Protein AF-A0AAE7B7K2-F1 (afdb_monomer)

Solvent-accessible surface area (backbone atoms only — not comparable to full-atom values): 15224 Å² total; per-residue (Å²): 132,71,76,42,73,49,35,32,38,41,45,62,45,64,44,74,77,45,51,62,46,50,38,52,50,49,66,75,37,54,74,87,52,39,36,43,28,47,35,29,21,75,47,88,94,55,69,40,26,37,40,36,39,37,33,58,58,75,80,49,53,66,55,52,46,70,53,45,56,86,61,42,75,44,77,40,91,84,64,48,71,67,61,58,55,52,29,35,76,55,84,63,50,38,55,72,45,87,60,64,50,62,88,42,49,70,55,47,68,60,72,65,45,86,68,74,43,48,65,63,42,40,76,74,70,48,82,84,74,78,66,93,57,66,87,61,20,32,35,49,48,72,40,97,65,65,61,69,62,54,54,51,35,41,54,56,33,42,75,71,75,37,46,66,48,69,70,74,90,74,63,63,91,85,63,64,66,68,59,54,52,53,50,48,62,71,65,30,56,22,38,37,37,44,42,40,73,62,22,76,72,30,71,63,56,50,51,54,50,54,49,38,60,75,64,72,43,49,73,40,40,38,34,34,62,86,49,57,68,78,65,53,58,77,43,72,93,48,79,64,43,77,39,46,83,92,58,74,61,48,66,63,50,42,53,52,52,46,60,60,74,75,103

Organism: NCBI:txid1054033

Nearest PDB structures (foldseek):
  4w8g-assembly1_A  TM=7.022E-01  e=2.608E-04  Hydra vulgaris
  4lzp-assembly2_C  TM=6.229E-01  e=2.170E-04  Brucella melitensis ATCC 23457
  4c7m-assembly2_B  TM=6.153E-01  e=2.041E-04  Brucella melitensis
  4lzp-assembly1_B  TM=6.257E-01  e=2.773E-04  Brucella melitensis ATCC 23457
  4lqc-assembly1_B  TM=6.568E-01  e=1.206E-03  Brucella melitensis

pLDDT: mean 86.89, std 11.72, range [34.97, 97.44]

Mean predicted aligned error: 10.97 Å

Sequence (263 aa):
MILQKICYQCDYGNREKLKEPIRELVTKYSNVDLGILPFVNNNIYQLEFYLIIEFEKKEFEKDIRKTIEPFVIKELTSVSSLYLYEHIGKGRRFNFMNHIFPDQIDMFFKEFFIWPERKNLIDIGYSFDNSMFPPNTVFFSYSDINKKDLETIYSYLLGENLPVFFDLNNITLGSNINSTIEDSIKDCKGIVFFINQKFLNSKWCKKEEDLAYSNNKKIVYIIDQNLDKKEKERFNNILHIEQDFNSFDHLLIVKKILEIFNA

Secondary structure (DSSP, 8-state):
---EEEEEEE-TTS-GGGHHHHHHHHHHS-TTTEEEEEEEE--TTS-EEEEEEEES-THHHHHHHHHHGGGSSEE-SS--HHHHHHHHHSS---EE-S---GGGHHHHHHHS--SPPHHHHHHTT------SS-TTPEEEEESS--HHHHHHHHHHHHHTT--EE--GGGS-BTB-HHHHHHHHHHHSSEEEEEE-HHHHT-HHHHHHHHHHHHTT-EEEEEEETTS-HHHHGGGTTS-EEEE-TTS--HHHHHHHHHHHHT-

InterPro domains:
  IPR000157 Toll/interleukin-1 receptor homology (TIR) domain [PF13676] (138-241)
  IPR000157 Toll/interleukin-1 receptor homology (TIR) domain [PS50104] (134-261)
  IPR035897 Toll/interleukin-1 receptor homology (TIR) domain superfamily [G3DSA:3.40.50.10140] (134-261)
  IPR035897 Toll/interleukin-1 receptor homology (TIR) domain superfamily [SSF52200] (137-235)

Radius of gyration: 27.04 Å; Cα contacts (8 Å, |Δi|>4): 370; chains: 1; bounding box: 60×39×73 Å

Foldseek 3Di:
DDKDKWKFWADLQQCVVCLVLVLVVQVVDPCVAKFWKWWFFQPPVDTTIMIMIIGDDPVCVVVNCVSPVVGTPDIDPPDDPVNSVVCCPPVVGTDMDGGDHSVCSVVCSVPRHPDHHPVVCVVVPDDPPPQPDDQQEEEEDEDPFDVVLVVLLQVLLVVVVHHYDYDLPPPPPPDPSVVNLLVNLLRHQAYEYEDDPRLVVDPVNVVSVVSNVVNVHQYEYEYEPPHDPVVCVVCPVPHYHYAHSVDDPSVVVSVVVCVRSVD

Structure (mmCIF, N/CA/C/O backbone):
data_AF-A0AAE7B7K2-F1
#
_entry.id   AF-A0AAE7B7K2-F1
#
loop_
_atom_site.group_PDB
_atom_site.id
_atom_site.type_symbol
_atom_site.label_atom_id
_atom_site.label_alt_id
_atom_site.label_comp_id
_atom_site.label_asym_id
_atom_site.label_entity_id
_atom_site.label_seq_id
_atom_site.pdbx_PDB_ins_code
_atom_site.Cartn_x
_atom_site.Cartn_y
_atom_site.Cartn_z
_atom_site.occupancy
_atom_site.B_iso_or_equiv
_atom_site.auth_seq_id
_atom_site.auth_comp_id
_atom_site.auth_asym_id
_atom_site.auth_atom_id
_atom_site.pdbx_PDB_model_num
ATOM 1 N N . MET A 1 1 ? 25.576 12.458 -32.923 1.00 56.78 1 MET A N 1
ATOM 2 C CA . MET A 1 1 ? 24.189 12.612 -32.439 1.00 56.78 1 MET A CA 1
ATOM 3 C C . MET A 1 1 ? 24.185 12.226 -30.965 1.00 56.78 1 MET A C 1
ATOM 5 O O . MET A 1 1 ? 24.934 11.321 -30.621 1.00 56.78 1 MET A O 1
ATOM 9 N N . ILE A 1 2 ? 23.500 12.962 -30.085 1.00 66.38 2 ILE A N 1
ATOM 10 C CA . ILE A 1 2 ? 23.534 12.682 -28.637 1.00 66.38 2 ILE A CA 1
ATOM 11 C C . ILE A 1 2 ? 22.423 11.678 -28.325 1.00 66.38 2 ILE A C 1
ATOM 13 O O . ILE A 1 2 ? 21.252 12.010 -28.490 1.00 66.38 2 ILE A O 1
ATOM 17 N N . LEU A 1 3 ? 22.799 10.475 -27.889 1.00 81.31 3 LEU A N 1
ATOM 18 C CA . LEU A 1 3 ? 21.865 9.453 -27.420 1.00 81.31 3 LEU A CA 1
ATOM 19 C C . LEU A 1 3 ? 21.178 9.941 -26.138 1.00 81.31 3 LEU A C 1
ATOM 21 O O . LEU A 1 3 ? 21.847 10.270 -25.154 1.00 81.31 3 LEU A O 1
ATOM 25 N N . GLN A 1 4 ? 19.852 10.012 -26.162 1.00 89.50 4 GLN A N 1
ATOM 26 C CA . GLN A 1 4 ? 19.025 10.359 -25.010 1.00 89.50 4 GLN A CA 1
ATOM 27 C C . GLN A 1 4 ? 18.551 9.085 -24.318 1.00 89.50 4 GLN A C 1
ATOM 29 O O . GLN A 1 4 ? 18.479 8.024 -24.936 1.00 89.50 4 GLN A O 1
ATOM 34 N N . LYS A 1 5 ? 18.246 9.183 -23.022 1.00 91.06 5 LYS A N 1
ATOM 35 C CA . LYS A 1 5 ? 17.762 8.045 -22.245 1.00 91.06 5 LYS A CA 1
ATOM 36 C C . LYS A 1 5 ? 16.786 8.459 -21.161 1.00 91.06 5 LYS A C 1
ATOM 38 O O . LYS A 1 5 ? 16.968 9.502 -20.536 1.00 91.06 5 LYS A O 1
ATOM 43 N N . ILE A 1 6 ? 15.816 7.591 -20.903 1.00 94.06 6 ILE A N 1
ATOM 44 C CA . ILE A 1 6 ? 14.933 7.658 -19.740 1.00 94.06 6 ILE A CA 1
ATOM 45 C C . ILE A 1 6 ? 15.042 6.334 -18.986 1.00 94.06 6 ILE A C 1
ATOM 47 O O . ILE A 1 6 ? 15.064 5.269 -19.599 1.00 94.06 6 ILE A O 1
ATOM 51 N N . CYS A 1 7 ? 15.136 6.397 -17.661 1.00 95.75 7 CYS A N 1
ATOM 52 C CA . CYS A 1 7 ? 15.195 5.222 -16.799 1.00 95.75 7 CYS A CA 1
ATOM 53 C C . CYS A 1 7 ? 13.940 5.171 -15.931 1.00 95.75 7 CYS A C 1
ATOM 55 O O . CYS A 1 7 ? 13.642 6.132 -15.225 1.00 95.75 7 CYS A O 1
ATOM 57 N N . TYR A 1 8 ? 13.225 4.052 -15.955 1.00 96.56 8 TYR A N 1
ATOM 58 C CA . TYR A 1 8 ? 12.019 3.845 -15.164 1.00 96.56 8 TYR A CA 1
ATOM 59 C C . TYR A 1 8 ? 12.189 2.706 -14.165 1.00 96.56 8 TYR A C 1
ATOM 61 O O . TYR A 1 8 ? 12.708 1.638 -14.492 1.00 96.56 8 TYR A O 1
ATOM 69 N N . GLN A 1 9 ? 11.674 2.915 -12.955 1.00 96.31 9 GLN A N 1
ATOM 70 C CA . GLN A 1 9 ? 11.374 1.843 -12.016 1.00 96.31 9 GLN A CA 1
ATOM 71 C C . GLN A 1 9 ? 9.991 1.274 -12.311 1.00 96.31 9 GLN A C 1
ATOM 73 O O . GLN A 1 9 ? 9.005 2.006 -12.321 1.00 96.31 9 GLN A O 1
ATOM 78 N N . CYS A 1 10 ? 9.921 -0.037 -12.499 1.00 96.81 10 CYS A N 1
ATOM 79 C CA . CYS A 1 10 ? 8.708 -0.786 -12.798 1.00 96.81 10 CYS A CA 1
ATOM 80 C C . CYS A 1 10 ? 8.290 -1.652 -11.594 1.00 96.81 10 CYS A C 1
ATOM 82 O O . CYS A 1 10 ? 9.111 -1.970 -10.732 1.00 96.81 10 CYS A O 1
ATOM 84 N N . ASP A 1 11 ? 7.014 -2.047 -11.525 1.00 94.81 11 ASP A N 1
ATOM 85 C CA . ASP A 1 11 ? 6.538 -2.997 -10.506 1.00 94.81 11 ASP A CA 1
ATOM 86 C C . ASP A 1 11 ? 6.877 -4.424 -10.947 1.00 94.81 11 ASP A C 1
ATOM 88 O O . ASP A 1 11 ? 6.271 -4.947 -11.878 1.00 94.81 11 ASP A O 1
ATOM 92 N N . TYR A 1 12 ? 7.836 -5.060 -10.267 1.00 96.94 12 TYR A N 1
ATOM 93 C CA . TYR A 1 12 ? 8.219 -6.454 -10.513 1.00 96.94 12 TYR A CA 1
ATOM 94 C C . TYR A 1 12 ? 7.006 -7.400 -10.419 1.00 96.94 12 TYR A C 1
ATOM 96 O O . TYR A 1 12 ? 6.879 -8.334 -11.209 1.00 96.94 12 TYR A O 1
ATOM 104 N N . GLY A 1 13 ? 6.114 -7.177 -9.449 1.00 94.12 13 GLY A N 1
ATOM 105 C CA . GLY A 1 13 ? 4.982 -8.058 -9.154 1.00 94.12 13 GLY A CA 1
ATOM 106 C C . GLY A 1 13 ? 3.723 -7.780 -9.980 1.00 94.12 13 GLY A C 1
ATOM 107 O O . GLY A 1 13 ? 2.768 -8.541 -9.866 1.00 94.12 13 GLY A O 1
ATOM 108 N N . ASN A 1 14 ? 3.703 -6.713 -10.779 1.00 93.12 14 ASN A N 1
ATOM 109 C CA . ASN A 1 14 ? 2.595 -6.328 -11.662 1.00 93.12 14 ASN A CA 1
ATOM 110 C C . ASN A 1 14 ? 3.178 -5.792 -12.975 1.00 93.12 14 ASN A C 1
ATOM 112 O O . ASN A 1 14 ? 3.083 -4.602 -13.291 1.00 93.12 14 ASN A O 1
ATOM 116 N N . ARG A 1 15 ? 3.892 -6.667 -13.678 1.00 95.94 15 ARG A N 1
ATOM 117 C CA . ARG A 1 15 ? 4.790 -6.336 -14.787 1.00 95.94 15 ARG A CA 1
ATOM 118 C C . ARG A 1 15 ? 4.142 -6.598 -16.144 1.00 95.94 15 ARG A C 1
ATOM 120 O O . ARG A 1 15 ? 4.441 -5.878 -17.087 1.00 95.94 15 ARG A O 1
ATOM 127 N N . GLU A 1 16 ? 3.219 -7.551 -16.250 1.00 94.25 16 GLU A N 1
ATOM 128 C CA . GLU A 1 16 ? 2.521 -7.945 -17.483 1.00 94.25 16 GLU A CA 1
ATOM 129 C C . GLU A 1 16 ? 1.869 -6.754 -18.197 1.00 94.25 16 GLU A C 1
ATOM 131 O O . GLU A 1 16 ? 1.906 -6.669 -19.423 1.00 94.25 16 GLU A O 1
ATOM 136 N N . LYS A 1 17 ? 1.368 -5.767 -17.442 1.00 95.31 17 LYS A N 1
ATOM 137 C CA . LYS A 1 17 ? 0.798 -4.523 -17.989 1.00 95.31 17 LYS A CA 1
ATOM 138 C C . LYS A 1 17 ? 1.771 -3.708 -18.857 1.00 95.31 17 LYS A C 1
ATOM 140 O O . LYS A 1 17 ? 1.322 -2.851 -19.606 1.00 95.31 17 LYS A O 1
ATOM 145 N N . LEU A 1 18 ? 3.081 -3.951 -18.758 1.00 96.88 18 LEU A N 1
ATOM 146 C CA . LEU A 1 18 ? 4.109 -3.293 -19.572 1.00 96.88 18 LEU A CA 1
ATOM 147 C C . LEU A 1 18 ? 4.346 -3.980 -20.922 1.00 96.88 18 LEU A C 1
ATOM 149 O O 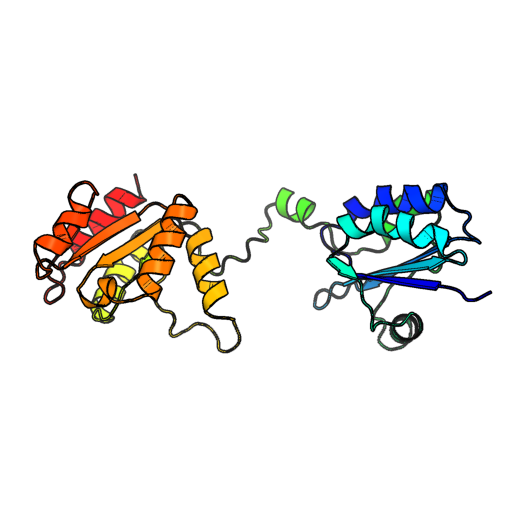. LEU A 1 18 ? 4.977 -3.369 -21.781 1.00 96.88 18 LEU A O 1
ATOM 153 N N . LYS A 1 19 ? 3.842 -5.201 -21.151 1.00 96.44 19 LYS A N 1
ATOM 154 C CA . LYS A 1 19 ? 4.069 -5.928 -22.411 1.00 96.44 19 LYS A CA 1
ATOM 155 C C . LYS A 1 19 ? 3.554 -5.172 -23.628 1.00 96.44 19 LYS A C 1
ATOM 157 O O . LYS A 1 19 ? 4.332 -4.913 -24.542 1.00 96.44 19 LYS A O 1
ATOM 162 N N . GLU A 1 20 ? 2.272 -4.808 -23.632 1.00 97.06 20 GLU A N 1
ATOM 163 C CA . GLU A 1 20 ? 1.664 -4.115 -24.776 1.00 97.06 20 GLU A CA 1
ATOM 164 C C . GLU A 1 20 ? 2.266 -2.722 -25.010 1.00 97.06 20 GLU A C 1
ATOM 166 O O . GLU A 1 20 ? 2.652 -2.452 -26.145 1.00 97.06 20 GLU A O 1
ATOM 171 N N . PRO A 1 21 ? 2.464 -1.869 -23.982 1.00 97.00 21 PRO A N 1
ATOM 172 C CA . PRO A 1 21 ? 3.152 -0.589 -24.159 1.00 97.00 21 PRO A CA 1
ATOM 173 C C . PRO A 1 21 ? 4.569 -0.720 -24.733 1.00 97.00 21 PRO A C 1
ATOM 175 O O . PRO A 1 21 ? 4.961 0.044 -25.614 1.00 97.00 21 PRO A O 1
ATOM 178 N N . ILE A 1 22 ? 5.349 -1.704 -24.266 1.00 96.62 22 ILE A N 1
ATOM 179 C CA . ILE A 1 22 ? 6.685 -1.973 -24.815 1.00 96.62 22 ILE A CA 1
ATOM 180 C C . ILE A 1 22 ? 6.563 -2.424 -26.272 1.00 96.62 22 ILE A C 1
ATOM 182 O O . ILE A 1 22 ? 7.273 -1.891 -27.125 1.00 96.62 22 ILE A O 1
ATOM 186 N N . ARG A 1 23 ? 5.646 -3.357 -26.570 1.00 95.62 23 ARG A N 1
ATOM 187 C CA . ARG A 1 23 ? 5.408 -3.886 -27.922 1.00 95.62 23 ARG A CA 1
ATOM 188 C C . ARG A 1 23 ? 5.016 -2.791 -28.900 1.00 95.62 23 ARG A C 1
ATOM 190 O O . ARG A 1 23 ? 5.540 -2.779 -30.012 1.00 95.62 23 ARG A O 1
ATOM 197 N N . GLU A 1 24 ? 4.153 -1.868 -28.489 1.00 95.31 24 GLU A N 1
ATOM 198 C CA . GLU A 1 24 ? 3.764 -0.705 -29.284 1.00 95.31 24 GLU A CA 1
ATOM 199 C C . GLU A 1 24 ? 4.997 0.109 -29.694 1.00 95.31 24 GLU A C 1
ATOM 201 O O . GLU A 1 24 ? 5.215 0.332 -30.886 1.00 95.31 24 GLU A O 1
ATOM 206 N N . LEU A 1 25 ? 5.850 0.479 -28.734 1.00 94.94 25 LEU A N 1
ATOM 207 C CA . LEU A 1 25 ? 7.035 1.292 -29.007 1.00 94.94 25 LEU A CA 1
ATOM 208 C C . LEU A 1 25 ? 8.050 0.583 -29.911 1.00 94.94 25 LEU A C 1
ATOM 210 O O . LEU A 1 25 ? 8.499 1.176 -30.892 1.00 94.94 25 LEU A O 1
ATOM 214 N N . VAL A 1 26 ? 8.394 -0.679 -29.626 1.00 92.75 26 VAL A N 1
ATOM 215 C CA . VAL A 1 26 ? 9.403 -1.411 -30.422 1.00 92.75 26 VAL A CA 1
ATOM 216 C C . VAL A 1 26 ? 8.895 -1.859 -31.792 1.00 92.75 26 VAL A C 1
ATOM 218 O O . VAL A 1 26 ? 9.694 -2.205 -32.656 1.00 92.75 26 VAL A O 1
ATOM 221 N N . THR A 1 27 ? 7.576 -1.869 -32.005 1.00 93.06 27 THR A N 1
ATOM 222 C CA . THR A 1 27 ? 6.982 -2.100 -33.332 1.00 93.06 27 THR A CA 1
ATOM 223 C C . THR A 1 27 ? 6.923 -0.804 -34.135 1.00 93.06 27 THR A C 1
ATOM 225 O O . THR A 1 27 ? 7.115 -0.810 -35.350 1.00 93.06 27 THR A O 1
ATOM 228 N N . LYS A 1 28 ? 6.641 0.317 -33.464 1.00 92.88 28 LYS A N 1
ATOM 229 C CA . LYS A 1 28 ? 6.497 1.636 -34.085 1.00 92.88 28 LYS A CA 1
ATOM 230 C C . LYS A 1 28 ? 7.833 2.236 -34.517 1.00 92.88 28 LYS A C 1
ATOM 232 O O . LYS A 1 28 ? 7.896 2.881 -35.562 1.00 92.88 28 LYS A O 1
ATOM 237 N N . TYR A 1 29 ? 8.877 2.051 -33.716 1.00 90.94 29 TYR A N 1
ATOM 238 C CA . TYR A 1 29 ? 10.199 2.620 -33.956 1.00 90.94 29 TYR A CA 1
ATOM 239 C C . TYR A 1 29 ? 11.204 1.538 -34.332 1.00 90.94 29 TYR A C 1
ATOM 241 O O . TYR A 1 29 ? 11.141 0.417 -33.832 1.00 90.94 29 TYR A O 1
ATOM 249 N N . SER A 1 30 ? 12.148 1.875 -35.215 1.00 78.56 30 SER A N 1
ATOM 250 C CA . SER A 1 30 ? 13.236 0.951 -35.527 1.00 78.56 30 SER A CA 1
ATOM 251 C C . SER A 1 30 ? 14.097 0.721 -34.281 1.00 78.56 30 SER A C 1
ATOM 253 O O . SER A 1 30 ? 14.285 1.619 -33.461 1.00 78.56 30 SER A O 1
ATOM 255 N N . ASN A 1 31 ? 14.675 -0.469 -34.159 1.00 71.38 31 ASN A N 1
ATOM 256 C CA . ASN A 1 31 ? 15.609 -0.820 -33.085 1.00 71.38 31 ASN A CA 1
ATOM 257 C C . ASN A 1 31 ? 16.928 -0.020 -33.123 1.00 71.38 31 ASN A C 1
ATOM 259 O O . ASN A 1 31 ? 17.707 -0.080 -32.175 1.00 71.38 31 ASN A O 1
ATOM 263 N N . VAL A 1 32 ? 17.193 0.688 -34.225 1.00 74.25 32 VAL A N 1
ATOM 264 C CA . VAL A 1 32 ? 18.313 1.631 -34.359 1.00 74.25 32 VAL A CA 1
ATOM 265 C C . VAL A 1 32 ? 17.951 2.980 -33.735 1.00 74.25 32 VAL A C 1
ATOM 267 O O . VAL A 1 32 ? 18.780 3.610 -33.090 1.00 74.25 32 VAL A O 1
ATOM 270 N N . ASP A 1 33 ? 16.697 3.400 -33.903 1.00 84.12 33 ASP A N 1
ATOM 271 C CA . ASP A 1 33 ? 16.158 4.673 -33.423 1.00 84.12 33 ASP A CA 1
ATOM 272 C C . ASP A 1 33 ? 15.755 4.630 -31.932 1.00 84.12 33 ASP A C 1
ATOM 274 O O . ASP A 1 33 ? 15.786 5.664 -31.252 1.00 84.12 33 ASP A O 1
ATOM 278 N N . LEU A 1 34 ? 15.355 3.447 -31.440 1.00 90.44 34 LEU A N 1
ATOM 279 C CA . LEU A 1 34 ? 14.857 3.197 -30.088 1.00 90.44 34 LEU A CA 1
ATOM 280 C C . LEU A 1 34 ? 15.379 1.860 -29.533 1.00 90.44 34 LEU A C 1
ATOM 282 O O . LEU A 1 34 ? 15.108 0.789 -30.076 1.00 90.44 34 LEU A O 1
ATOM 286 N N . GLY A 1 35 ? 16.047 1.914 -28.385 1.00 91.06 35 GLY A N 1
ATOM 287 C CA . GLY A 1 35 ? 16.423 0.753 -27.589 1.00 91.06 35 GLY A CA 1
ATOM 288 C C . GLY A 1 35 ? 15.616 0.665 -26.303 1.00 91.06 35 GLY A C 1
ATOM 289 O O . GLY A 1 35 ? 15.492 1.650 -25.583 1.00 91.06 35 GLY A O 1
ATOM 290 N N . ILE A 1 36 ? 15.105 -0.522 -25.978 1.00 93.81 36 ILE A N 1
ATOM 291 C CA . ILE A 1 36 ? 14.499 -0.805 -24.674 1.00 93.81 36 ILE A CA 1
ATOM 292 C C . ILE A 1 36 ? 15.309 -1.903 -23.979 1.00 93.81 36 ILE A C 1
ATOM 294 O O . ILE A 1 36 ? 15.430 -3.019 -24.489 1.00 93.81 36 ILE A O 1
ATOM 298 N N . LEU A 1 37 ? 15.858 -1.556 -22.816 1.00 94.00 37 LEU A N 1
ATOM 299 C CA . LEU A 1 37 ? 16.838 -2.320 -22.054 1.00 94.00 37 LEU A CA 1
ATOM 300 C C . LEU A 1 37 ? 16.285 -2.650 -20.665 1.00 94.00 37 LEU A C 1
ATOM 302 O O . LEU A 1 37 ? 16.311 -1.797 -19.768 1.00 94.00 37 LEU A O 1
ATOM 306 N N . PRO A 1 38 ? 15.763 -3.866 -20.463 1.00 95.56 38 PRO A N 1
ATOM 307 C CA . PRO A 1 38 ? 15.280 -4.283 -19.161 1.00 95.56 38 PRO A CA 1
ATOM 308 C C . PRO A 1 38 ? 16.401 -4.827 -18.261 1.00 95.56 38 PRO A C 1
ATOM 310 O O . PRO A 1 38 ? 17.283 -5.570 -18.699 1.00 95.56 38 PRO A O 1
ATOM 313 N N . PHE A 1 39 ? 16.300 -4.516 -16.969 1.00 95.94 39 PHE A N 1
ATOM 314 C CA . PHE A 1 39 ? 17.144 -5.037 -15.894 1.00 95.94 39 PHE A CA 1
ATOM 315 C C . PHE A 1 39 ? 16.251 -5.613 -14.796 1.00 95.94 39 PHE A C 1
ATOM 317 O O . PHE A 1 39 ? 15.392 -4.912 -14.261 1.00 95.94 39 PHE A O 1
ATOM 324 N N . VAL A 1 40 ? 16.460 -6.878 -14.439 1.00 97.00 40 VAL A N 1
ATOM 325 C CA . VAL A 1 40 ? 15.640 -7.606 -13.465 1.00 97.00 40 VAL A CA 1
ATOM 326 C C . VAL A 1 40 ? 16.525 -8.144 -12.351 1.00 97.00 40 VAL A C 1
ATOM 328 O O . VAL A 1 40 ? 17.468 -8.889 -12.610 1.00 97.00 40 VAL A O 1
ATOM 331 N N . ASN A 1 41 ? 16.223 -7.780 -11.107 1.00 96.44 41 ASN A N 1
ATOM 332 C CA . ASN A 1 41 ? 16.829 -8.377 -9.923 1.00 96.44 41 ASN A CA 1
ATOM 333 C C . ASN A 1 41 ? 15.849 -9.384 -9.323 1.00 96.44 41 ASN A C 1
ATOM 335 O O . ASN A 1 41 ? 14.761 -9.016 -8.882 1.00 96.44 41 ASN A O 1
ATOM 339 N N . ASN A 1 42 ? 16.241 -10.656 -9.323 1.00 95.94 42 ASN A N 1
ATOM 340 C CA . ASN A 1 42 ? 15.428 -11.765 -8.824 1.00 95.94 42 ASN A CA 1
ATOM 341 C C . ASN A 1 42 ? 15.749 -12.151 -7.368 1.00 95.94 42 ASN A C 1
ATOM 343 O O . ASN A 1 42 ? 15.230 -13.153 -6.866 1.00 95.94 42 ASN A O 1
ATOM 347 N N . ASN A 1 43 ? 16.602 -11.386 -6.679 1.00 93.44 43 ASN A N 1
ATOM 348 C CA . ASN A 1 43 ? 16.875 -11.598 -5.264 1.00 93.44 43 ASN A CA 1
ATOM 349 C C . ASN A 1 43 ? 15.603 -11.329 -4.444 1.00 93.44 43 ASN A C 1
ATOM 351 O O . ASN A 1 43 ? 15.100 -10.212 -4.435 1.00 93.44 43 ASN A O 1
ATOM 355 N N . ILE A 1 44 ? 15.105 -12.336 -3.722 1.00 92.62 44 ILE A N 1
ATOM 356 C CA . ILE A 1 44 ? 13.869 -12.244 -2.921 1.00 92.62 44 ILE A CA 1
ATOM 357 C C . ILE A 1 44 ? 13.871 -11.122 -1.884 1.00 92.62 44 ILE A C 1
ATOM 359 O O . ILE A 1 44 ? 12.812 -10.616 -1.532 1.00 92.62 44 ILE A O 1
ATOM 363 N N . TYR A 1 45 ? 15.046 -10.713 -1.409 1.00 92.31 45 TYR A N 1
ATOM 364 C CA . TYR A 1 45 ? 15.175 -9.627 -0.440 1.00 92.31 45 TYR A CA 1
ATOM 365 C C . TYR A 1 45 ? 15.221 -8.246 -1.100 1.00 92.31 45 TYR A C 1
ATOM 367 O O . TYR A 1 45 ? 15.203 -7.230 -0.409 1.00 92.31 45 TYR A O 1
ATOM 375 N N . GLN A 1 46 ? 15.310 -8.197 -2.429 1.00 92.19 46 GLN A N 1
ATOM 376 C CA . GLN A 1 46 ? 15.413 -6.971 -3.204 1.00 92.19 46 GLN A CA 1
ATOM 377 C C . GLN A 1 46 ? 14.952 -7.215 -4.649 1.00 92.19 46 GLN A C 1
ATOM 379 O O . GLN A 1 46 ? 15.752 -7.194 -5.583 1.00 92.19 46 GLN A O 1
ATOM 384 N N . LEU A 1 47 ? 13.655 -7.471 -4.832 1.00 95.94 47 LEU A N 1
ATOM 385 C CA . LEU A 1 47 ? 13.075 -7.613 -6.165 1.00 95.94 47 LEU A CA 1
ATOM 386 C C . LEU A 1 47 ? 13.016 -6.254 -6.856 1.00 95.94 47 LEU A C 1
ATOM 388 O O . LEU A 1 47 ? 12.471 -5.290 -6.317 1.00 95.94 47 LEU A O 1
ATOM 392 N N . GLU A 1 48 ? 13.573 -6.175 -8.060 1.00 96.00 48 GLU A N 1
ATOM 393 C CA . GLU A 1 48 ? 13.643 -4.926 -8.815 1.00 96.00 48 GLU A CA 1
ATOM 394 C C . GLU A 1 48 ? 13.406 -5.184 -10.294 1.00 96.00 48 GLU A C 1
ATOM 396 O O . GLU A 1 48 ? 13.850 -6.191 -10.846 1.00 96.00 48 GLU A O 1
ATOM 401 N N . PHE A 1 49 ? 12.740 -4.237 -10.942 1.00 97.12 49 PHE A N 1
ATOM 402 C CA . PHE A 1 49 ? 12.592 -4.211 -12.385 1.00 97.12 49 PHE A CA 1
ATOM 403 C C . PHE A 1 49 ? 12.815 -2.780 -12.872 1.00 97.12 49 PHE A C 1
ATOM 405 O O . PHE A 1 49 ? 12.073 -1.868 -12.503 1.00 97.12 49 PHE A O 1
ATOM 412 N N . TYR A 1 50 ? 13.854 -2.585 -13.681 1.00 96.56 50 TYR A N 1
ATOM 413 C CA . TYR A 1 50 ? 14.168 -1.312 -14.317 1.00 96.56 50 TYR A CA 1
ATOM 414 C C . TYR A 1 50 ? 14.064 -1.427 -15.834 1.00 96.56 50 TYR A C 1
ATOM 416 O O . TYR A 1 50 ? 14.415 -2.455 -16.414 1.00 96.56 50 TYR A O 1
ATOM 424 N N . LEU A 1 51 ? 13.606 -0.350 -16.467 1.00 95.75 51 LEU A N 1
ATOM 425 C CA . LEU A 1 51 ? 13.529 -0.216 -17.916 1.00 95.75 51 LEU A CA 1
ATOM 426 C C . LEU A 1 51 ? 14.297 1.036 -18.329 1.00 95.75 51 LEU A C 1
ATOM 428 O O . LEU A 1 51 ? 13.911 2.143 -17.953 1.00 95.75 51 LEU A O 1
ATOM 432 N N . ILE A 1 52 ? 15.378 0.872 -19.088 1.00 94.94 52 ILE A N 1
ATOM 433 C CA . ILE A 1 52 ? 16.039 1.997 -19.751 1.00 94.94 52 ILE A CA 1
ATOM 434 C C . ILE A 1 52 ? 15.526 2.062 -21.182 1.00 94.94 52 ILE A C 1
ATOM 436 O O . ILE A 1 52 ? 15.527 1.060 -21.892 1.00 94.94 52 ILE A O 1
ATOM 440 N N . ILE A 1 53 ? 15.095 3.245 -21.597 1.00 94.31 53 ILE A N 1
ATOM 441 C CA . ILE A 1 53 ? 14.685 3.525 -22.966 1.00 94.31 53 ILE A CA 1
ATOM 442 C C . ILE A 1 53 ? 15.685 4.517 -23.540 1.00 94.31 53 ILE A C 1
ATOM 444 O O . ILE A 1 53 ? 15.763 5.652 -23.069 1.00 94.31 53 ILE A O 1
ATOM 448 N N . GLU A 1 54 ? 16.463 4.078 -24.520 1.00 92.69 54 GLU A N 1
ATOM 449 C CA . GLU A 1 54 ? 17.463 4.875 -25.225 1.00 92.69 54 GLU A CA 1
ATOM 450 C C . GLU A 1 54 ? 16.917 5.277 -26.597 1.00 92.69 54 GLU A C 1
ATOM 452 O O . GLU A 1 54 ? 16.309 4.464 -27.286 1.00 92.69 54 GLU A O 1
ATOM 457 N N . PHE A 1 55 ? 17.089 6.536 -26.992 1.00 92.56 55 PHE A N 1
ATOM 458 C CA . PHE A 1 55 ? 16.564 7.047 -28.257 1.00 92.56 55 PHE A CA 1
ATOM 459 C C . PHE A 1 55 ? 17.396 8.200 -28.804 1.00 92.56 55 PHE A C 1
ATOM 461 O O . PHE A 1 55 ? 17.971 8.998 -28.060 1.00 92.56 55 PHE A O 1
ATOM 468 N N . GLU A 1 56 ? 17.433 8.327 -30.126 1.00 87.50 56 GLU A N 1
ATOM 469 C CA . GLU A 1 56 ? 18.230 9.368 -30.782 1.00 87.50 56 GLU A CA 1
ATOM 470 C C . GLU A 1 56 ? 17.446 10.673 -30.975 1.00 87.50 56 GLU A C 1
ATOM 472 O O . GLU A 1 56 ? 17.972 11.770 -30.756 1.00 87.50 56 GLU A O 1
ATOM 477 N N . LYS A 1 57 ? 16.164 10.577 -31.351 1.00 88.50 57 LYS A N 1
ATOM 478 C CA . LYS A 1 57 ? 15.347 11.739 -31.729 1.00 88.50 57 LYS A CA 1
ATOM 479 C C . LYS A 1 57 ? 14.472 12.203 -30.572 1.00 88.50 57 LYS A C 1
ATOM 481 O O . LYS A 1 57 ? 13.629 11.466 -30.070 1.00 88.50 57 LYS A O 1
ATOM 486 N N . LYS A 1 58 ? 14.615 13.476 -30.189 1.00 85.88 58 LYS A N 1
ATOM 487 C CA . LYS A 1 58 ? 13.852 14.091 -29.085 1.00 85.88 58 LYS A CA 1
ATOM 488 C C . LYS A 1 58 ? 12.331 14.048 -29.292 1.00 85.88 58 LYS A C 1
ATOM 490 O O . LYS A 1 58 ? 11.575 14.052 -28.329 1.00 85.88 58 LYS A O 1
ATOM 495 N N . GLU A 1 59 ? 11.873 13.978 -30.538 1.00 88.94 59 GLU A N 1
ATOM 496 C CA . GLU A 1 59 ? 10.449 13.855 -30.868 1.00 88.94 59 GLU A CA 1
ATOM 497 C C . GLU A 1 59 ? 9.802 12.567 -30.327 1.00 88.94 59 GLU A C 1
ATOM 499 O O . GLU A 1 59 ? 8.597 12.564 -30.075 1.00 88.94 59 GLU A O 1
ATOM 504 N N . PHE A 1 60 ? 10.585 11.510 -30.073 1.00 92.44 60 PHE A N 1
ATOM 505 C CA . PHE A 1 60 ? 10.074 10.262 -29.496 1.00 92.44 60 PHE A CA 1
ATOM 506 C C . PHE A 1 60 ? 9.749 10.402 -28.012 1.00 92.44 60 PHE A C 1
ATOM 508 O O . PHE A 1 60 ? 8.885 9.691 -27.510 1.00 92.44 60 PHE A O 1
ATOM 515 N N . GLU A 1 61 ? 10.391 11.340 -27.309 1.00 94.31 61 GLU A N 1
ATOM 516 C CA . GLU A 1 61 ? 10.275 11.479 -25.858 1.00 94.31 61 GLU A CA 1
ATOM 517 C C . GLU A 1 61 ? 8.814 11.622 -25.417 1.00 94.31 61 GLU A C 1
ATOM 519 O O . GLU A 1 61 ? 8.353 10.914 -24.525 1.00 94.31 61 GLU A O 1
ATOM 524 N N . LYS A 1 62 ? 8.050 12.495 -26.086 1.00 94.94 62 LYS A N 1
ATOM 525 C CA . LYS A 1 62 ? 6.638 12.733 -25.755 1.00 94.94 62 LYS A CA 1
ATOM 526 C C . LYS A 1 62 ? 5.791 11.465 -25.893 1.00 94.94 62 LYS A C 1
ATOM 528 O O . LYS A 1 62 ? 4.871 11.256 -25.106 1.00 94.94 62 LYS A O 1
ATOM 533 N N . ASP A 1 63 ? 6.085 10.655 -26.901 1.00 95.69 63 ASP A N 1
ATOM 534 C CA . ASP A 1 63 ? 5.356 9.425 -27.189 1.00 95.69 63 ASP A CA 1
ATOM 535 C C . ASP A 1 63 ? 5.732 8.305 -26.214 1.00 95.69 63 ASP A C 1
ATOM 537 O O . ASP A 1 63 ? 4.848 7.673 -25.639 1.00 95.69 63 ASP A O 1
ATOM 541 N N . ILE A 1 64 ? 7.031 8.141 -25.936 1.00 96.25 64 ILE A N 1
ATOM 542 C CA . ILE A 1 64 ? 7.554 7.203 -24.934 1.00 96.25 64 ILE A CA 1
ATOM 543 C C . ILE A 1 64 ? 6.915 7.482 -23.576 1.00 96.25 64 ILE A C 1
ATOM 545 O O . ILE A 1 64 ? 6.353 6.577 -22.963 1.00 96.25 64 ILE A O 1
ATOM 549 N N . ARG A 1 65 ? 6.954 8.744 -23.132 1.00 96.75 65 ARG A N 1
ATOM 550 C CA . ARG A 1 65 ? 6.395 9.161 -21.843 1.00 96.75 65 ARG A CA 1
ATOM 551 C C . ARG A 1 65 ? 4.907 8.846 -21.761 1.00 96.75 65 ARG A C 1
ATOM 553 O O . ARG A 1 65 ? 4.474 8.152 -20.848 1.00 96.75 65 ARG A O 1
ATOM 560 N N . LYS A 1 66 ? 4.134 9.253 -22.773 1.00 97.31 66 LYS A N 1
ATOM 561 C CA . LYS A 1 66 ? 2.693 8.968 -22.847 1.00 97.31 66 LYS A CA 1
ATOM 562 C C . LYS A 1 66 ? 2.384 7.465 -22.787 1.00 97.31 66 LYS A C 1
ATOM 564 O O . LYS A 1 66 ? 1.379 7.085 -22.193 1.00 97.31 66 LYS A O 1
ATOM 569 N N . THR A 1 67 ? 3.222 6.639 -23.408 1.00 97.44 67 THR A N 1
ATOM 570 C CA . THR A 1 67 ? 2.992 5.195 -23.553 1.00 97.44 67 THR A CA 1
ATOM 571 C C . THR A 1 67 ? 3.415 4.413 -22.309 1.00 97.44 67 THR A C 1
ATOM 573 O O . THR A 1 67 ? 2.713 3.496 -21.899 1.00 97.44 67 THR A O 1
ATOM 576 N N . ILE A 1 68 ? 4.533 4.779 -21.675 1.00 97.44 68 ILE A N 1
ATOM 577 C CA . ILE A 1 68 ? 5.159 3.990 -20.602 1.00 97.44 68 ILE A CA 1
ATOM 578 C C . ILE A 1 68 ? 4.830 4.518 -19.204 1.00 97.44 68 ILE A C 1
ATOM 580 O O . ILE A 1 68 ? 4.580 3.716 -18.302 1.00 97.44 68 ILE A O 1
ATOM 584 N N . GLU A 1 69 ? 4.780 5.839 -19.000 1.00 95.56 69 GLU A N 1
ATOM 585 C CA . GLU A 1 69 ? 4.599 6.438 -17.666 1.00 95.56 69 GLU A CA 1
ATOM 586 C C . GLU A 1 69 ? 3.345 5.974 -16.910 1.00 95.56 69 GLU A C 1
ATOM 588 O O . GLU A 1 69 ? 3.442 5.793 -15.695 1.00 95.56 69 GLU A O 1
ATOM 593 N N . PRO A 1 70 ? 2.197 5.689 -17.561 1.00 96.19 70 PRO A N 1
ATOM 594 C CA . PRO A 1 70 ? 1.026 5.165 -16.855 1.00 96.19 70 PRO A CA 1
ATOM 595 C C . PRO A 1 70 ? 1.245 3.796 -16.186 1.00 96.19 70 PRO A C 1
ATOM 597 O O . PRO A 1 70 ? 0.468 3.393 -15.320 1.00 96.19 70 PRO A O 1
ATOM 600 N N . PHE A 1 71 ? 2.277 3.051 -16.592 1.00 95.06 71 PHE A N 1
ATOM 601 C CA . PHE A 1 71 ? 2.488 1.659 -16.192 1.00 95.06 71 PHE A CA 1
ATOM 602 C C . PHE A 1 71 ? 3.703 1.457 -15.279 1.00 95.06 71 PHE A C 1
ATOM 604 O O . PHE A 1 71 ? 3.870 0.371 -14.719 1.00 95.06 71 PHE A O 1
ATOM 611 N N . VAL A 1 72 ? 4.521 2.484 -15.072 1.00 93.06 72 VAL A N 1
ATOM 612 C CA . VAL A 1 72 ? 5.726 2.430 -14.229 1.00 93.06 72 VAL A CA 1
ATOM 613 C C . VAL A 1 72 ? 5.464 3.036 -12.848 1.00 93.06 72 VAL A C 1
ATOM 615 O O . VAL A 1 72 ? 4.447 3.681 -12.618 1.00 93.06 72 VAL A O 1
ATOM 618 N N . ILE A 1 73 ? 6.369 2.802 -11.897 1.00 91.12 73 ILE A N 1
ATOM 619 C CA . ILE A 1 73 ? 6.288 3.385 -10.549 1.00 91.12 73 ILE A CA 1
ATOM 620 C C . ILE A 1 73 ? 6.762 4.837 -10.582 1.00 91.12 73 ILE A C 1
ATOM 622 O O . ILE A 1 73 ? 6.094 5.725 -10.061 1.00 91.12 73 ILE A O 1
ATOM 626 N N . LYS A 1 74 ? 7.951 5.068 -11.150 1.00 93.44 74 LYS A N 1
ATOM 627 C CA . LYS A 1 74 ? 8.561 6.398 -11.260 1.00 93.44 74 LYS A CA 1
ATOM 628 C C . LYS A 1 74 ? 9.708 6.417 -12.260 1.00 93.44 74 LYS A C 1
ATOM 630 O O . LYS A 1 74 ? 10.348 5.394 -12.507 1.00 93.44 74 LYS A O 1
ATOM 635 N N . GLU A 1 75 ? 10.013 7.604 -12.764 1.00 94.44 75 GLU A N 1
ATOM 636 C CA . GLU A 1 75 ? 11.274 7.888 -13.447 1.00 94.44 75 GLU A CA 1
ATOM 637 C C . GLU A 1 75 ? 12.424 8.018 -12.436 1.00 94.44 75 GLU A C 1
ATOM 639 O O . GLU A 1 75 ? 12.264 8.555 -11.336 1.00 94.44 75 GLU A O 1
ATOM 644 N N . LEU A 1 76 ? 13.599 7.520 -12.812 1.00 91.88 76 LEU A N 1
ATOM 645 C CA . LEU A 1 76 ? 14.832 7.582 -12.038 1.00 91.88 76 LEU A CA 1
ATOM 646 C C . LEU A 1 76 ? 15.806 8.551 -12.710 1.00 91.88 76 LEU A C 1
ATOM 648 O O . LEU A 1 76 ? 16.522 8.192 -13.641 1.00 91.88 76 LEU A O 1
ATOM 652 N N . THR A 1 77 ? 15.870 9.781 -12.205 1.00 88.19 77 THR A N 1
ATOM 653 C CA . THR A 1 77 ? 16.687 10.854 -12.800 1.00 88.19 77 THR A CA 1
ATOM 654 C C . THR A 1 77 ? 18.174 10.774 -12.446 1.00 88.19 77 THR A C 1
ATOM 656 O O . THR A 1 77 ? 19.007 11.332 -13.156 1.00 88.19 77 THR A O 1
ATOM 659 N N . SER A 1 78 ? 18.532 10.075 -11.366 1.00 82.88 78 SER 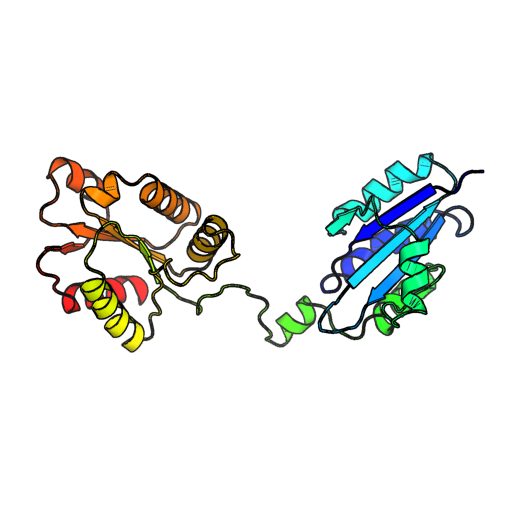A N 1
ATOM 660 C CA . SER A 1 78 ? 19.914 9.947 -10.878 1.00 82.88 78 SER A CA 1
ATOM 661 C C . SER A 1 78 ? 20.581 8.609 -11.214 1.00 82.88 78 SER A C 1
ATOM 663 O O . SER A 1 78 ? 21.777 8.443 -10.976 1.00 82.88 78 SER A O 1
ATOM 665 N N . VAL A 1 79 ? 19.837 7.646 -11.768 1.00 82.69 79 VAL A N 1
ATOM 666 C CA . VAL A 1 79 ? 20.361 6.313 -12.089 1.00 82.69 79 VAL A CA 1
ATOM 667 C C . VAL A 1 79 ? 20.876 6.300 -13.522 1.00 82.69 79 VAL A C 1
ATOM 669 O O . VAL A 1 79 ? 20.120 6.465 -14.476 1.00 82.69 79 VAL A O 1
ATOM 672 N N . SER A 1 80 ? 22.181 6.089 -13.683 1.00 83.31 80 SER A N 1
ATOM 673 C CA . SER A 1 80 ? 22.801 5.986 -15.002 1.00 83.31 80 SER A CA 1
ATOM 674 C C . SER A 1 80 ? 22.782 4.546 -15.524 1.00 83.31 80 SER A C 1
ATOM 676 O O . SER A 1 80 ? 22.856 3.585 -14.759 1.00 83.31 80 SER A O 1
ATOM 678 N N . SER A 1 81 ? 22.752 4.391 -16.851 1.00 81.69 81 SER A N 1
ATOM 679 C CA . SER A 1 81 ? 22.957 3.092 -17.503 1.00 81.69 81 SER A CA 1
ATOM 680 C C . SER A 1 81 ? 24.280 2.444 -17.080 1.00 81.69 81 SER A C 1
ATOM 682 O O . SER A 1 81 ? 24.296 1.264 -16.753 1.00 81.69 81 SER A O 1
ATOM 684 N N . LEU A 1 82 ? 25.364 3.224 -16.973 1.00 86.38 82 LEU A N 1
ATOM 685 C CA . LEU A 1 82 ? 26.662 2.741 -16.488 1.00 86.38 82 LEU A CA 1
ATOM 686 C C . LEU A 1 82 ? 26.567 2.131 -15.082 1.00 86.38 82 LEU A C 1
ATOM 688 O O . LEU A 1 82 ? 27.078 1.037 -14.866 1.00 86.38 82 LEU A O 1
ATOM 692 N N . TYR A 1 83 ? 25.866 2.795 -14.155 1.00 88.06 83 TYR A N 1
ATOM 693 C CA . TYR A 1 83 ? 25.638 2.261 -12.812 1.00 88.06 83 TYR A CA 1
ATOM 694 C C . TYR A 1 83 ? 24.947 0.893 -12.873 1.00 88.06 83 TYR A C 1
ATOM 696 O O . TYR A 1 83 ? 25.403 -0.050 -12.232 1.00 88.06 83 TYR A O 1
ATOM 704 N N . LEU A 1 84 ? 23.881 0.751 -13.667 1.00 89.12 84 LEU A N 1
ATOM 705 C CA . LEU A 1 84 ? 23.169 -0.525 -13.791 1.00 89.12 84 LEU A CA 1
ATOM 706 C C . LEU A 1 84 ? 24.049 -1.615 -14.426 1.00 89.12 84 LEU A C 1
ATOM 708 O O . LEU A 1 84 ? 24.071 -2.740 -13.923 1.00 89.12 84 LEU A O 1
ATOM 712 N N . TYR A 1 85 ? 24.841 -1.276 -15.449 1.00 88.75 85 TYR A N 1
ATOM 713 C CA . TYR A 1 85 ? 25.773 -2.210 -16.086 1.00 88.75 85 TYR A CA 1
ATOM 714 C C . TYR A 1 85 ? 26.857 -2.726 -15.135 1.00 88.75 85 TYR A C 1
ATOM 716 O O . TYR A 1 85 ? 27.135 -3.927 -15.110 1.00 88.75 85 TYR A O 1
ATOM 724 N N . GLU A 1 86 ? 27.447 -1.853 -14.315 1.00 89.88 86 GLU A N 1
ATOM 725 C CA . GLU A 1 86 ? 28.468 -2.256 -13.340 1.00 89.88 86 GLU A CA 1
ATOM 726 C C . GLU A 1 86 ? 27.950 -3.326 -12.369 1.00 89.88 86 GLU A C 1
ATOM 728 O O . GLU A 1 86 ? 28.702 -4.228 -11.988 1.00 89.88 86 GLU A O 1
ATOM 733 N N . HIS A 1 87 ? 26.659 -3.272 -12.027 1.00 88.25 87 HIS A N 1
ATOM 734 C CA . HIS A 1 87 ? 26.015 -4.185 -11.081 1.00 88.25 87 HIS A CA 1
ATOM 735 C C . HIS A 1 87 ? 25.556 -5.521 -11.696 1.00 88.25 87 HIS A C 1
ATOM 737 O O . HIS A 1 87 ? 25.152 -6.424 -10.959 1.00 88.25 87 HIS A O 1
ATOM 743 N N . ILE A 1 88 ? 25.647 -5.699 -13.020 1.00 86.06 88 ILE A N 1
ATOM 744 C CA . ILE A 1 88 ? 25.469 -7.021 -13.648 1.00 86.06 88 ILE A CA 1
ATOM 745 C C . ILE A 1 88 ? 26.655 -7.920 -13.278 1.00 86.06 88 ILE A C 1
ATOM 747 O O . ILE A 1 88 ? 26.477 -9.033 -12.789 1.00 86.06 88 ILE A O 1
ATOM 751 N N . GLY A 1 89 ? 27.880 -7.430 -13.493 1.00 75.12 89 GLY A N 1
ATOM 752 C CA . GLY A 1 89 ? 29.105 -8.190 -13.232 1.00 75.12 89 GLY A CA 1
ATOM 753 C C . GLY A 1 89 ? 29.521 -8.154 -11.762 1.00 75.12 89 GLY A C 1
ATOM 754 O O . GLY A 1 89 ? 29.797 -9.196 -11.162 1.00 75.12 89 GLY A O 1
ATOM 755 N N . LYS A 1 90 ? 29.539 -6.960 -11.154 1.00 73.12 90 LYS A N 1
ATOM 756 C CA . LYS A 1 90 ? 29.871 -6.785 -9.735 1.00 73.12 90 LYS A CA 1
ATOM 757 C C . LYS A 1 90 ? 28.609 -6.999 -8.900 1.00 73.12 90 LYS A C 1
ATOM 759 O O . LYS A 1 90 ? 27.688 -6.195 -8.932 1.00 73.12 90 LYS A O 1
ATOM 764 N N . GLY A 1 91 ? 28.561 -8.099 -8.155 1.00 70.69 91 GLY A N 1
ATOM 765 C CA . GLY A 1 91 ? 27.446 -8.407 -7.252 1.00 70.69 91 GLY A CA 1
ATOM 766 C C . GLY A 1 91 ? 26.286 -9.186 -7.877 1.00 70.69 91 GLY A C 1
ATOM 767 O O . GLY A 1 91 ? 25.390 -9.571 -7.135 1.00 70.69 91 GLY A O 1
ATOM 768 N N . ARG A 1 92 ? 26.322 -9.478 -9.192 1.00 84.50 92 ARG A N 1
ATOM 769 C CA . ARG A 1 92 ? 25.328 -10.322 -9.893 1.00 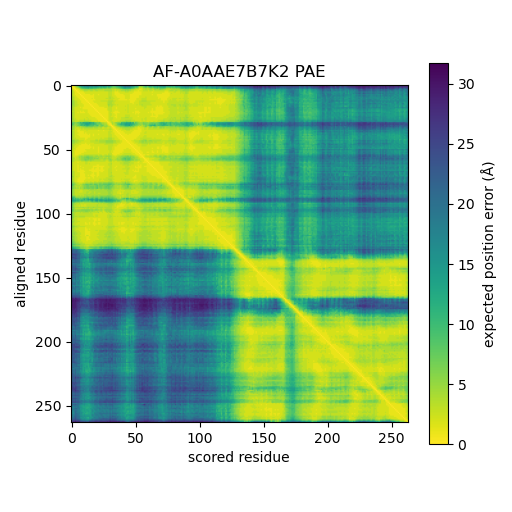84.50 92 ARG A CA 1
ATOM 770 C C . ARG A 1 92 ? 23.882 -9.888 -9.620 1.00 84.50 92 ARG A C 1
ATOM 772 O O . ARG A 1 92 ? 23.008 -10.726 -9.416 1.00 84.50 92 ARG A O 1
ATOM 779 N N . ARG A 1 93 ? 23.648 -8.573 -9.570 1.00 91.75 93 ARG A N 1
ATOM 780 C CA . ARG A 1 93 ? 22.366 -7.997 -9.147 1.00 91.75 93 ARG A CA 1
ATOM 781 C C . ARG A 1 93 ? 21.290 -8.135 -10.215 1.00 91.75 93 ARG A C 1
ATOM 783 O O . ARG A 1 93 ? 20.135 -8.345 -9.874 1.00 91.75 93 ARG A O 1
ATOM 790 N N . PHE A 1 94 ? 21.656 -8.002 -11.489 1.00 94.12 94 PHE A N 1
ATOM 791 C CA . PHE A 1 94 ? 20.685 -7.952 -12.578 1.00 94.12 94 PHE A CA 1
ATOM 792 C C . PHE A 1 94 ? 20.895 -9.064 -13.603 1.00 94.12 94 PHE A C 1
ATOM 794 O O . PHE A 1 94 ? 21.984 -9.222 -14.156 1.00 94.12 94 PHE A O 1
ATOM 801 N N . ASN A 1 95 ? 19.811 -9.766 -13.920 1.00 93.06 95 ASN A N 1
ATOM 802 C CA . ASN A 1 95 ? 19.600 -10.339 -15.241 1.00 93.06 95 ASN A CA 1
ATOM 803 C C . ASN A 1 95 ? 19.237 -9.189 -16.190 1.00 93.06 95 ASN A C 1
ATOM 805 O O . ASN A 1 95 ? 18.441 -8.323 -15.828 1.00 93.06 95 ASN A O 1
ATOM 809 N N . PHE A 1 96 ? 19.821 -9.148 -17.386 1.00 91.88 96 PHE A N 1
ATOM 810 C CA . PHE A 1 96 ? 19.643 -8.013 -18.292 1.00 91.88 96 PHE A CA 1
ATOM 811 C C . PHE A 1 96 ? 19.534 -8.460 -19.748 1.00 91.88 96 PHE A C 1
ATOM 813 O O . PHE A 1 96 ? 20.035 -9.524 -20.117 1.00 91.88 96 PHE A O 1
ATOM 820 N N . MET A 1 97 ? 18.924 -7.612 -20.573 1.00 90.56 97 MET A N 1
ATOM 821 C CA . MET A 1 97 ? 18.908 -7.774 -22.022 1.00 90.56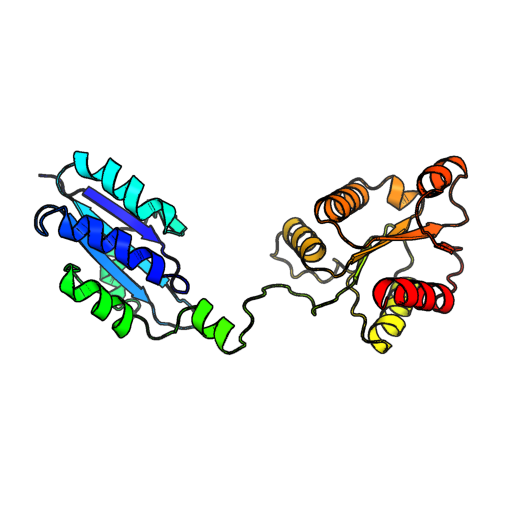 97 MET A CA 1
ATOM 822 C C . MET A 1 97 ? 19.267 -6.451 -22.702 1.00 90.56 97 MET A C 1
ATOM 824 O O . MET A 1 97 ? 18.759 -5.400 -22.323 1.00 90.56 97 MET A O 1
ATOM 828 N N . ASN A 1 98 ? 20.151 -6.510 -23.703 1.00 84.56 98 ASN A N 1
ATOM 829 C CA . ASN A 1 98 ? 20.644 -5.320 -24.406 1.00 84.56 98 ASN A CA 1
ATOM 830 C C . ASN A 1 98 ? 19.578 -4.627 -25.255 1.00 84.56 98 ASN A C 1
ATOM 832 O O . ASN A 1 98 ? 19.653 -3.425 -25.410 1.00 84.56 98 ASN A O 1
ATOM 836 N N . HIS A 1 99 ? 18.645 -5.364 -25.856 1.00 88.88 99 HIS A N 1
ATOM 837 C CA . HIS A 1 99 ? 17.525 -4.817 -26.622 1.00 88.88 99 HIS A CA 1
ATOM 838 C C . HIS A 1 99 ? 16.409 -5.858 -26.646 1.00 88.88 99 HIS A C 1
ATOM 840 O O . HIS A 1 99 ? 16.691 -7.043 -26.826 1.00 88.88 99 HIS A O 1
ATOM 846 N N . ILE A 1 100 ? 15.161 -5.423 -26.483 1.00 90.31 100 ILE A N 1
ATOM 847 C CA . ILE A 1 100 ? 13.980 -6.273 -26.666 1.00 90.31 100 ILE A CA 1
ATOM 848 C C . ILE A 1 100 ? 13.385 -6.074 -28.058 1.00 90.31 100 ILE A C 1
ATOM 850 O O . ILE A 1 100 ? 13.114 -4.947 -28.471 1.00 90.31 100 ILE A O 1
ATOM 854 N N . PHE A 1 101 ? 13.179 -7.176 -28.774 1.00 91.06 101 PHE A N 1
ATOM 855 C CA . PHE A 1 101 ? 12.474 -7.184 -30.056 1.00 91.06 101 PHE A CA 1
ATOM 856 C C . PHE A 1 101 ? 10.998 -7.565 -29.870 1.00 91.06 101 PHE A C 1
ATOM 858 O O . PHE A 1 101 ? 10.682 -8.254 -28.895 1.00 91.06 101 PHE A O 1
ATOM 865 N N . PRO A 1 102 ? 10.085 -7.151 -30.775 1.00 91.44 102 PRO A N 1
ATOM 866 C CA . PRO A 1 102 ? 8.649 -7.414 -30.635 1.00 91.44 102 PRO A CA 1
ATOM 867 C C . PRO A 1 102 ? 8.294 -8.889 -30.384 1.00 91.44 102 PRO A C 1
ATOM 869 O O . PRO A 1 102 ? 7.441 -9.187 -29.549 1.00 91.44 102 PRO A O 1
ATOM 872 N N . ASP A 1 103 ? 8.973 -9.812 -31.066 1.00 92.81 103 ASP A N 1
ATOM 873 C CA . ASP A 1 103 ? 8.791 -11.266 -30.969 1.00 92.81 103 ASP A CA 1
ATOM 874 C C . ASP A 1 103 ? 9.397 -11.879 -29.694 1.00 92.81 103 ASP A C 1
ATOM 876 O O . ASP A 1 103 ? 9.043 -12.988 -29.300 1.00 92.81 103 ASP A O 1
ATOM 880 N N . GLN A 1 104 ? 10.279 -11.147 -29.012 1.00 93.88 104 GLN A N 1
ATOM 881 C CA . GLN A 1 104 ? 10.954 -11.597 -27.795 1.00 93.88 104 GLN A CA 1
ATOM 882 C C . GLN A 1 104 ? 10.259 -11.145 -26.511 1.00 93.88 104 GLN A C 1
ATOM 884 O O . GLN A 1 104 ? 10.644 -11.596 -25.433 1.00 93.88 104 GLN A O 1
ATOM 889 N N . ILE A 1 105 ? 9.252 -10.270 -26.593 1.00 95.06 105 ILE A N 1
ATOM 890 C CA . ILE A 1 105 ? 8.605 -9.681 -25.412 1.00 95.06 105 ILE A CA 1
ATOM 891 C C . ILE A 1 105 ? 8.028 -10.758 -24.500 1.00 95.06 105 ILE A C 1
ATOM 893 O O . ILE A 1 105 ? 8.341 -10.796 -23.311 1.00 95.06 105 ILE A O 1
ATOM 897 N N . ASP A 1 106 ? 7.234 -11.675 -25.047 1.00 95.88 106 ASP A N 1
ATOM 898 C CA . ASP A 1 106 ? 6.586 -12.704 -24.234 1.00 95.88 106 ASP A CA 1
ATOM 899 C C . ASP A 1 106 ? 7.601 -13.667 -23.611 1.00 95.88 106 ASP A C 1
ATOM 901 O O . ASP A 1 106 ? 7.476 -14.021 -22.437 1.00 95.88 106 ASP A O 1
ATOM 905 N N . MET A 1 107 ? 8.653 -14.021 -24.358 1.00 95.56 107 MET A N 1
ATOM 906 C CA . MET A 1 107 ? 9.767 -14.823 -23.850 1.00 95.56 107 MET A CA 1
ATOM 907 C C . MET A 1 107 ? 10.506 -14.098 -22.722 1.00 95.56 107 MET A C 1
ATOM 909 O O . MET A 1 107 ? 10.768 -14.696 -21.684 1.00 95.56 107 MET A O 1
ATOM 913 N N . PHE A 1 108 ? 10.817 -12.811 -22.885 1.00 95.38 108 PHE A N 1
ATOM 914 C CA . PHE A 1 108 ? 11.509 -12.028 -21.865 1.00 95.38 108 PHE A CA 1
ATOM 915 C C . PHE A 1 108 ? 10.729 -12.030 -20.542 1.00 95.38 108 PHE A C 1
ATOM 917 O O . PHE A 1 108 ? 11.271 -12.424 -19.511 1.00 95.38 108 PHE A O 1
ATOM 924 N N . PHE A 1 109 ? 9.444 -11.665 -20.563 1.00 96.00 109 PHE A N 1
ATOM 925 C CA . PHE A 1 109 ? 8.625 -11.613 -19.344 1.00 96.00 109 PHE A CA 1
ATOM 926 C C . PHE A 1 109 ? 8.429 -12.982 -18.684 1.00 96.00 109 PHE A C 1
ATOM 928 O O . PHE A 1 109 ? 8.258 -13.051 -17.465 1.00 96.00 109 PHE A O 1
ATOM 935 N N . LYS A 1 110 ? 8.469 -14.058 -19.476 1.00 94.38 110 LYS A N 1
ATOM 936 C CA . LYS A 1 110 ? 8.371 -15.430 -18.983 1.00 94.38 110 LYS A CA 1
ATOM 937 C C . LYS A 1 110 ? 9.670 -15.921 -18.338 1.00 94.38 110 LYS A C 1
ATOM 939 O O . LYS A 1 110 ? 9.614 -16.535 -17.282 1.00 94.38 110 LYS A O 1
ATOM 944 N N . GLU A 1 111 ? 10.819 -15.665 -18.961 1.00 94.75 111 GLU A N 1
ATOM 945 C CA . GLU A 1 111 ? 12.087 -16.311 -18.589 1.00 94.75 111 GLU A CA 1
ATOM 946 C C . GLU A 1 111 ? 12.971 -15.446 -17.667 1.00 94.75 111 GLU A C 1
ATOM 948 O O . GLU A 1 111 ? 13.795 -15.978 -16.926 1.00 94.75 111 GLU A O 1
ATOM 953 N N . PHE A 1 112 ? 12.821 -14.114 -17.671 1.00 95.50 112 PHE A N 1
ATOM 954 C CA . PHE A 1 112 ? 13.677 -13.220 -16.869 1.00 95.50 112 PHE A CA 1
ATOM 955 C C . PHE A 1 112 ? 13.191 -13.000 -15.435 1.00 95.50 112 PHE A C 1
ATOM 957 O O . PHE A 1 112 ? 13.948 -12.480 -14.610 1.00 95.50 112 PHE A O 1
ATOM 964 N N . PHE A 1 113 ? 11.957 -13.391 -15.121 1.00 97.31 113 PHE A N 1
ATOM 965 C CA . PHE A 1 113 ? 11.354 -13.210 -13.806 1.00 97.3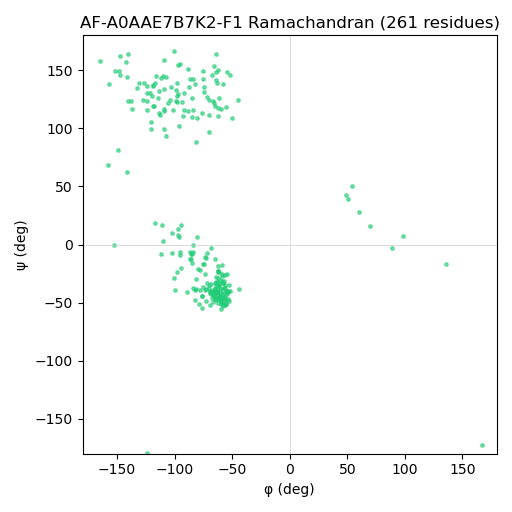1 113 PHE A CA 1
ATOM 966 C C . PHE A 1 113 ? 11.138 -14.563 -13.139 1.00 97.31 113 PHE A C 1
ATOM 968 O O . PHE A 1 113 ? 10.278 -15.335 -13.552 1.00 97.31 113 PHE A O 1
ATOM 975 N N . ILE A 1 114 ? 11.901 -14.830 -12.080 1.00 96.44 114 ILE A N 1
ATOM 976 C CA . ILE A 1 114 ? 11.806 -16.088 -11.328 1.00 96.44 114 ILE A CA 1
ATOM 977 C C . ILE A 1 114 ? 10.496 -16.154 -10.532 1.00 96.44 114 ILE A C 1
ATOM 979 O O . ILE A 1 114 ? 9.915 -17.229 -10.391 1.00 96.44 114 ILE A O 1
ATOM 983 N N . TRP A 1 115 ? 10.017 -15.017 -10.016 1.00 96.44 115 TRP A N 1
ATOM 984 C CA . TRP A 1 115 ? 8.849 -14.985 -9.139 1.00 96.44 115 TRP A CA 1
ATOM 985 C C . TRP A 1 115 ? 7.567 -14.629 -9.899 1.00 96.44 115 TRP A C 1
ATOM 987 O O . TRP A 1 115 ? 7.573 -13.737 -10.759 1.00 96.44 115 TRP A O 1
ATOM 997 N N . PRO A 1 116 ? 6.444 -15.302 -9.591 1.00 95.31 116 PRO A N 1
ATOM 998 C CA . PRO A 1 116 ? 5.169 -15.050 -10.250 1.00 95.31 116 PRO A CA 1
ATOM 999 C C . PRO A 1 116 ? 4.646 -13.634 -9.975 1.00 95.31 116 PRO A C 1
ATOM 1001 O O . PRO A 1 116 ? 5.101 -12.931 -9.073 1.00 95.31 116 PRO A O 1
ATOM 1004 N N . GLU A 1 117 ? 3.677 -13.207 -10.781 1.00 94.12 117 GLU A N 1
ATOM 1005 C CA . GLU A 1 117 ? 2.934 -11.977 -10.517 1.00 94.12 117 GLU A CA 1
ATOM 1006 C C . GLU A 1 117 ? 2.165 -12.058 -9.198 1.00 94.12 117 GLU A C 1
ATOM 1008 O O . GLU A 1 117 ? 1.665 -13.115 -8.805 1.00 94.12 117 GLU A O 1
ATOM 1013 N N . ARG A 1 118 ? 1.987 -10.898 -8.564 1.00 92.50 118 ARG A N 1
ATOM 1014 C CA . ARG A 1 118 ? 1.187 -10.731 -7.350 1.00 92.50 118 ARG A CA 1
ATOM 1015 C C . ARG A 1 118 ? -0.225 -11.275 -7.545 1.00 92.50 118 ARG A C 1
ATOM 1017 O O . ARG A 1 118 ? -0.718 -11.985 -6.680 1.00 92.50 118 ARG A O 1
ATOM 1024 N N . LYS A 1 119 ? -0.847 -11.000 -8.698 1.00 89.69 119 LYS A N 1
ATOM 1025 C CA . LYS A 1 119 ? -2.183 -11.510 -9.033 1.00 89.69 119 LYS A CA 1
ATOM 1026 C C . LYS A 1 119 ? -2.231 -13.041 -9.003 1.00 89.69 119 LYS A C 1
ATOM 1028 O O . LYS A 1 119 ? -3.112 -13.596 -8.368 1.00 89.69 119 LYS A O 1
ATOM 1033 N N . ASN A 1 120 ? -1.251 -13.714 -9.605 1.00 93.38 120 ASN A N 1
ATOM 1034 C CA . ASN A 1 120 ? -1.212 -15.179 -9.637 1.00 93.38 120 ASN A CA 1
ATOM 1035 C C . ASN A 1 120 ? -1.064 -15.772 -8.230 1.00 93.38 120 ASN A C 1
ATOM 1037 O O . ASN A 1 120 ? -1.621 -16.824 -7.939 1.00 93.38 120 ASN A O 1
ATOM 1041 N N . LEU A 1 121 ? -0.308 -15.099 -7.359 1.00 93.31 121 LEU A N 1
ATOM 1042 C CA . LEU A 1 121 ? -0.171 -15.491 -5.959 1.00 93.31 121 LEU A CA 1
ATOM 1043 C C . LEU A 1 121 ? -1.478 -15.266 -5.179 1.00 93.31 121 LEU A C 1
ATOM 1045 O O . LEU A 1 121 ? -1.870 -16.129 -4.396 1.00 93.31 121 LEU A O 1
ATOM 1049 N N . ILE A 1 122 ? -2.186 -14.163 -5.436 1.00 87.19 122 ILE A N 1
ATOM 1050 C CA . ILE A 1 122 ? -3.523 -13.906 -4.876 1.00 87.19 122 ILE A CA 1
ATOM 1051 C C . ILE A 1 122 ? -4.516 -14.985 -5.320 1.00 87.19 122 ILE A C 1
ATOM 1053 O O . ILE A 1 122 ? -5.242 -15.521 -4.486 1.00 87.19 122 ILE A O 1
ATOM 1057 N N . ASP A 1 123 ? -4.499 -15.362 -6.600 1.00 91.00 123 ASP A N 1
ATOM 1058 C CA . ASP A 1 123 ? -5.405 -16.366 -7.172 1.00 91.00 123 ASP A CA 1
ATOM 1059 C C . ASP A 1 123 ? -5.232 -17.760 -6.531 1.00 91.00 123 ASP A C 1
ATOM 1061 O O . ASP A 1 123 ? -6.169 -18.558 -6.533 1.00 91.00 123 ASP A O 1
ATOM 1065 N N . ILE A 1 124 ? -4.066 -18.052 -5.936 1.00 95.25 124 ILE A N 1
ATOM 1066 C CA . ILE A 1 124 ? -3.803 -19.296 -5.185 1.00 95.25 124 ILE A CA 1
ATOM 1067 C C . ILE A 1 124 ? -3.862 -19.118 -3.656 1.00 95.25 124 ILE A C 1
ATOM 1069 O O . ILE A 1 124 ? -3.497 -20.031 -2.917 1.00 95.25 124 ILE A O 1
ATOM 1073 N N . GLY A 1 125 ? -4.335 -17.964 -3.175 1.00 85.38 125 GLY A N 1
ATOM 1074 C CA . GLY A 1 125 ? -4.650 -17.723 -1.765 1.00 85.38 125 GLY A CA 1
ATOM 1075 C C . GLY A 1 125 ? -3.589 -16.984 -0.945 1.00 85.38 125 GLY A C 1
ATOM 1076 O O . GLY A 1 125 ? -3.759 -16.864 0.268 1.00 85.38 125 GLY A O 1
ATOM 1077 N N . TYR A 1 126 ? -2.513 -16.466 -1.549 1.00 86.00 126 TYR A N 1
ATOM 1078 C CA . TYR A 1 126 ? -1.590 -15.582 -0.828 1.00 86.00 126 TYR A CA 1
ATOM 1079 C C . TYR A 1 126 ? -2.203 -14.194 -0.643 1.00 86.00 126 TYR A C 1
ATOM 1081 O O . TYR A 1 126 ? -2.652 -13.562 -1.598 1.00 86.00 126 TYR A O 1
ATOM 1089 N N . SER A 1 127 ? -2.151 -13.682 0.584 1.00 78.75 127 SER A N 1
ATOM 1090 C CA . SER A 1 127 ? -2.509 -12.295 0.864 1.00 78.75 127 SER A CA 1
ATOM 1091 C C . SER A 1 127 ? -1.300 -11.377 0.688 1.00 78.75 127 SER A C 1
ATOM 1093 O O . SER A 1 127 ? -0.204 -11.683 1.154 1.00 78.75 127 SER A O 1
ATOM 1095 N N . PHE A 1 128 ? -1.523 -10.240 0.033 1.00 72.31 128 PHE A N 1
ATOM 1096 C CA . PHE A 1 128 ? -0.618 -9.083 0.025 1.00 72.31 128 PHE A CA 1
ATOM 1097 C C . PHE A 1 128 ? -1.228 -7.910 0.790 1.00 72.31 128 PHE A C 1
ATOM 1099 O O . PHE A 1 128 ? -0.817 -6.765 0.603 1.00 72.31 128 PHE A O 1
ATOM 1106 N N . ASP A 1 129 ? -2.249 -8.196 1.599 1.00 63.38 129 ASP A N 1
ATOM 1107 C CA . ASP A 1 129 ? -2.767 -7.236 2.548 1.00 63.38 129 ASP A CA 1
ATOM 1108 C C . ASP A 1 129 ? -1.645 -6.909 3.537 1.00 63.38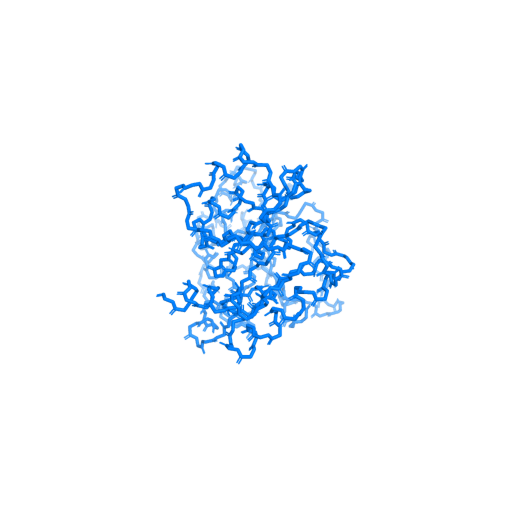 129 ASP A C 1
ATOM 1110 O O . ASP A 1 129 ? -1.191 -7.762 4.301 1.00 63.38 129 ASP A O 1
ATOM 1114 N N . ASN A 1 130 ? -1.143 -5.681 3.443 1.00 57.03 130 ASN A N 1
ATOM 1115 C CA . ASN A 1 130 ? -0.132 -5.158 4.350 1.00 57.03 130 ASN A CA 1
ATOM 1116 C C . ASN A 1 130 ? -0.760 -4.679 5.663 1.00 57.03 130 ASN A C 1
ATOM 1118 O O . ASN A 1 130 ? -0.048 -4.075 6.471 1.00 57.03 130 ASN A O 1
ATOM 1122 N N . SER A 1 131 ? -2.063 -4.908 5.877 1.00 57.69 131 SER A N 1
ATOM 1123 C CA . SER A 1 131 ? -2.692 -4.580 7.140 1.00 57.69 131 SER A CA 1
ATOM 1124 C C . SER A 1 131 ? -1.929 -5.264 8.266 1.00 57.69 131 SER A C 1
ATOM 1126 O O . SER A 1 131 ? -1.818 -6.488 8.344 1.00 57.69 131 SER A O 1
ATOM 1128 N N . MET A 1 132 ? -1.371 -4.449 9.159 1.00 59.16 132 MET A N 1
ATOM 1129 C CA . MET A 1 132 ? -0.683 -4.935 10.356 1.00 59.16 132 MET A CA 1
ATOM 1130 C C . MET A 1 132 ? -1.660 -5.574 11.354 1.00 59.16 13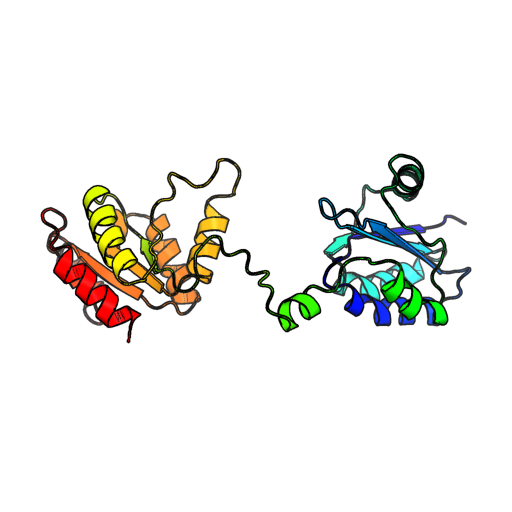2 MET A C 1
ATOM 1132 O O . MET A 1 132 ? -1.237 -6.064 12.402 1.00 59.16 132 MET A O 1
ATOM 1136 N N . PHE A 1 133 ? -2.959 -5.546 11.051 1.00 64.38 133 PHE A N 1
ATOM 1137 C CA . PHE A 1 133 ? -4.023 -5.967 11.938 1.00 64.38 133 PHE A CA 1
ATOM 1138 C C . PHE A 1 133 ? -4.685 -7.230 11.406 1.00 64.38 133 PHE A C 1
ATOM 1140 O O . PHE A 1 133 ? -4.880 -7.372 10.198 1.00 64.38 133 PHE A O 1
ATOM 1147 N N . PRO A 1 134 ? -5.085 -8.148 12.297 1.00 68.00 134 PRO A N 1
ATOM 1148 C CA . PRO A 1 134 ? -5.949 -9.242 11.904 1.00 68.00 134 PRO A CA 1
ATOM 1149 C C . PRO A 1 134 ? -7.193 -8.715 11.169 1.00 68.00 134 PRO A C 1
ATOM 1151 O O . PRO A 1 134 ? -7.722 -7.652 11.533 1.00 68.00 134 PRO A O 1
ATOM 1154 N N . PRO A 1 135 ? -7.717 -9.458 10.181 1.00 66.81 135 PRO A N 1
ATOM 1155 C CA . PRO A 1 135 ? -9.000 -9.121 9.587 1.00 66.81 135 PRO A CA 1
ATOM 1156 C C . PRO A 1 135 ? -10.057 -9.011 10.690 1.00 66.81 135 PRO A C 1
ATOM 1158 O O . PRO A 1 135 ? -9.996 -9.707 11.703 1.00 66.81 135 PRO A O 1
ATOM 1161 N N . ASN A 1 136 ? -11.042 -8.140 10.486 1.00 77.44 136 ASN A N 1
ATOM 1162 C CA . ASN A 1 136 ? -12.118 -7.866 11.441 1.00 77.44 136 ASN A CA 1
ATOM 1163 C C . ASN A 1 136 ? -11.723 -7.126 12.738 1.00 77.44 136 ASN A C 1
ATOM 1165 O O . ASN A 1 136 ? -12.524 -7.094 13.674 1.00 77.44 136 ASN A O 1
ATOM 1169 N N . THR A 1 137 ? -10.548 -6.493 12.795 1.00 87.56 137 THR A N 1
ATOM 1170 C CA . THR A 1 137 ? -10.129 -5.705 13.970 1.00 87.56 137 THR A CA 1
ATOM 1171 C C . THR A 1 137 ? -11.041 -4.502 14.218 1.00 87.56 137 THR A C 1
ATOM 1173 O O . THR A 1 137 ? -11.440 -3.815 13.277 1.00 87.56 137 THR A O 1
ATOM 1176 N N . VAL A 1 138 ? -11.356 -4.231 15.485 1.00 90.31 138 VAL A N 1
ATOM 1177 C CA . VAL A 1 138 ? -12.040 -3.016 15.944 1.00 90.31 138 VAL A CA 1
ATOM 1178 C C . VAL A 1 138 ? -11.018 -2.025 16.496 1.00 90.31 138 VAL A C 1
ATOM 1180 O O . VAL A 1 138 ? -10.147 -2.387 17.281 1.00 90.31 138 VAL A O 1
ATOM 1183 N N . PHE A 1 139 ? -11.117 -0.763 16.098 1.00 90.12 139 PHE A N 1
ATOM 1184 C CA . PHE A 1 139 ? -10.245 0.297 16.602 1.00 90.12 139 PHE A CA 1
ATOM 1185 C C . PHE A 1 139 ? -10.881 0.968 17.821 1.00 90.12 139 PHE A C 1
ATOM 1187 O O . PHE A 1 139 ? -12.044 1.363 17.738 1.00 90.12 139 PHE A O 1
ATOM 1194 N N . PHE A 1 140 ? -10.162 1.141 18.933 1.00 91.75 140 PHE A N 1
ATOM 1195 C CA . PHE A 1 140 ? -10.624 2.044 19.991 1.00 91.75 140 PHE A CA 1
ATOM 1196 C C . PHE A 1 140 ? -9.937 3.392 19.865 1.00 91.75 140 PHE A C 1
ATOM 1198 O O . PHE A 1 140 ? -8.716 3.495 19.960 1.00 91.75 140 PHE A O 1
ATOM 1205 N N . SER A 1 141 ? -10.750 4.430 19.736 1.00 90.69 141 SER A N 1
ATOM 1206 C CA . SER A 1 141 ? -10.304 5.811 19.809 1.00 90.69 141 SER A CA 1
ATOM 1207 C C . SER A 1 141 ? -10.752 6.392 21.144 1.00 90.69 141 SER A C 1
ATOM 1209 O O . SER A 1 141 ? -11.937 6.378 21.487 1.00 90.69 141 SER A O 1
ATOM 1211 N N . TYR A 1 142 ? -9.794 6.867 21.931 1.00 90.06 142 TYR A N 1
ATOM 1212 C CA . TYR A 1 142 ? -10.031 7.393 23.269 1.00 90.06 142 TYR A CA 1
ATOM 1213 C C . TYR A 1 142 ? -9.043 8.511 23.595 1.00 90.06 142 TYR A C 1
ATOM 1215 O O . TYR A 1 142 ? -7.994 8.653 22.969 1.00 90.06 142 TYR A O 1
ATOM 1223 N N . SER A 1 143 ? -9.372 9.301 24.612 1.00 88.44 143 SER A N 1
ATOM 1224 C CA . SER A 1 143 ? -8.482 10.321 25.161 1.00 88.44 143 SER A CA 1
ATOM 1225 C C . SER A 1 143 ? -8.574 10.281 26.676 1.00 88.44 143 SER A C 1
ATOM 1227 O O . SER A 1 143 ? -9.665 10.420 27.221 1.00 88.44 143 SER A O 1
ATOM 1229 N N . ASP A 1 144 ? -7.439 10.087 27.351 1.00 85.75 144 ASP A N 1
ATOM 1230 C CA . ASP A 1 144 ? -7.351 10.118 28.818 1.00 85.75 144 ASP A CA 1
ATOM 1231 C C . ASP A 1 144 ? -8.332 9.160 29.519 1.00 85.75 144 ASP A C 1
ATOM 1233 O O . ASP A 1 144 ? -9.082 9.532 30.415 1.00 85.75 144 ASP A O 1
ATOM 1237 N N . ILE A 1 145 ? -8.337 7.905 29.075 1.00 87.81 145 ILE A N 1
ATOM 1238 C CA . ILE A 1 145 ? -9.051 6.812 29.739 1.00 87.81 145 ILE A CA 1
ATOM 1239 C C . ILE A 1 145 ? -8.024 5.908 30.399 1.00 87.81 145 ILE A C 1
ATOM 1241 O O . ILE A 1 145 ? -6.927 5.705 29.871 1.00 87.81 145 ILE A O 1
ATOM 1245 N N . ASN A 1 146 ? -8.370 5.372 31.568 1.00 88.00 146 ASN A N 1
ATOM 1246 C CA . ASN A 1 146 ? -7.516 4.437 32.276 1.00 88.00 146 ASN A CA 1
ATOM 1247 C C . ASN A 1 146 ? -7.250 3.203 31.404 1.00 88.00 146 ASN A C 1
ATOM 1249 O O . ASN A 1 146 ? -8.143 2.423 31.074 1.00 88.00 146 ASN A O 1
ATOM 1253 N N . LYS A 1 147 ? -5.979 3.018 31.051 1.00 85.56 147 LYS A N 1
ATOM 1254 C CA . LYS A 1 147 ? -5.542 1.963 30.140 1.00 85.56 147 LYS A CA 1
ATOM 1255 C C . LYS A 1 147 ? -5.927 0.563 30.627 1.00 85.56 147 LYS A C 1
ATOM 1257 O O . LYS A 1 147 ? -6.267 -0.277 29.804 1.00 85.56 147 LYS A O 1
ATOM 1262 N N . LYS A 1 148 ? -5.952 0.330 31.945 1.00 89.88 148 LYS A N 1
ATOM 1263 C CA . LYS A 1 148 ? -6.354 -0.965 32.520 1.00 89.88 148 LYS A CA 1
ATOM 1264 C C . LYS A 1 148 ? -7.803 -1.329 32.194 1.00 89.88 148 LYS A C 1
ATOM 1266 O O . LYS A 1 148 ? -8.099 -2.504 31.989 1.00 89.88 148 LYS A O 1
ATOM 1271 N N . ASP A 1 149 ? -8.695 -0.342 32.124 1.00 92.25 149 ASP A N 1
ATOM 1272 C CA . ASP A 1 149 ? -10.095 -0.572 31.762 1.00 92.25 149 ASP A CA 1
ATOM 1273 C C . ASP A 1 149 ? -10.213 -0.984 30.290 1.00 92.25 149 ASP A C 1
ATOM 1275 O O . ASP A 1 149 ? -10.898 -1.955 29.964 1.00 92.25 149 ASP A O 1
ATOM 1279 N N . LEU A 1 150 ? -9.460 -0.322 29.408 1.00 91.44 150 LEU A N 1
ATOM 1280 C CA . LEU A 1 150 ? -9.396 -0.674 27.988 1.00 91.44 150 LEU A CA 1
ATOM 1281 C C . LEU A 1 150 ? -8.747 -2.044 27.752 1.00 91.44 150 LEU A C 1
ATOM 1283 O O . LEU A 1 150 ? -9.273 -2.832 26.975 1.00 91.44 150 LEU A O 1
ATOM 1287 N N . GLU A 1 151 ? -7.656 -2.364 28.455 1.00 90.81 151 GLU A N 1
ATOM 1288 C CA . GLU A 1 151 ? -6.991 -3.678 28.411 1.00 90.81 151 GLU A CA 1
ATOM 1289 C C . GLU A 1 151 ? -7.915 -4.807 28.891 1.00 90.81 151 GLU A C 1
ATOM 1291 O O . GLU A 1 151 ? -7.898 -5.912 28.341 1.00 90.81 151 GLU A O 1
ATOM 1296 N N . THR A 1 152 ? -8.770 -4.523 29.875 1.00 93.38 152 THR A N 1
ATOM 1297 C CA . THR A 1 152 ? -9.783 -5.469 30.359 1.00 93.38 152 THR A CA 1
ATOM 1298 C C . THR A 1 152 ? -10.840 -5.731 29.284 1.00 93.38 152 THR A C 1
ATOM 1300 O O . THR A 1 152 ? -11.100 -6.887 28.951 1.00 93.38 152 THR A O 1
ATOM 1303 N N . ILE A 1 153 ? -11.402 -4.678 28.676 1.00 93.38 153 ILE A N 1
ATOM 1304 C CA . ILE A 1 153 ? -12.377 -4.798 27.572 1.00 93.38 153 ILE A CA 1
ATOM 1305 C C . ILE A 1 153 ? -11.757 -5.532 26.378 1.00 93.38 153 ILE A C 1
ATOM 1307 O O . ILE A 1 153 ? -12.372 -6.448 25.833 1.00 93.38 153 ILE A O 1
ATOM 1311 N N . TYR A 1 154 ? -10.529 -5.167 26.002 1.00 92.31 154 TYR A N 1
ATOM 1312 C CA . TYR A 1 154 ? -9.746 -5.836 24.963 1.00 92.31 154 TYR A CA 1
ATOM 1313 C C . TYR A 1 154 ? -9.641 -7.338 25.218 1.00 92.31 154 TYR A C 1
ATOM 1315 O O . TYR A 1 154 ? -9.907 -8.129 24.318 1.00 92.31 154 TYR A O 1
ATOM 1323 N N . SER A 1 155 ? -9.296 -7.735 26.445 1.00 90.94 155 SER A N 1
ATOM 1324 C CA . SER A 1 155 ? -9.085 -9.144 26.788 1.00 90.94 155 SER A CA 1
ATOM 1325 C C . SER A 1 155 ? -10.365 -9.963 26.617 1.00 90.94 155 SER A C 1
ATOM 1327 O O . SER A 1 155 ? -10.321 -11.069 26.081 1.00 90.94 155 SER A O 1
ATOM 1329 N N . TYR A 1 156 ? -11.514 -9.406 27.012 1.00 94.81 156 TYR A N 1
ATOM 1330 C CA . TYR A 1 156 ? -12.809 -10.051 26.804 1.00 94.81 156 TYR A CA 1
ATOM 1331 C C . TYR A 1 156 ? -13.194 -10.138 25.322 1.00 94.81 156 TYR A C 1
ATOM 1333 O O . TYR A 1 156 ? -13.607 -11.200 24.867 1.00 94.81 156 TYR A O 1
ATOM 1341 N N . LEU A 1 157 ? -13.034 -9.056 24.553 1.00 92.88 157 LEU A N 1
ATOM 1342 C CA . LEU A 1 157 ? -13.365 -9.050 23.122 1.00 92.88 157 LEU A CA 1
ATOM 1343 C C . LEU A 1 157 ? -12.472 -9.998 22.318 1.00 92.88 157 LEU A C 1
ATOM 1345 O O . LEU A 1 157 ? -12.964 -10.707 21.442 1.00 92.88 157 LEU A O 1
ATOM 1349 N N . LEU A 1 158 ? -11.185 -10.072 22.662 1.00 90.25 158 LEU A N 1
ATOM 1350 C CA . LEU A 1 158 ? -10.258 -11.020 22.056 1.00 90.25 158 LEU A CA 1
ATOM 1351 C C . LEU A 1 158 ? -10.668 -12.471 22.343 1.00 90.25 158 LEU A C 1
ATOM 1353 O O . LEU A 1 158 ? -10.599 -13.303 21.440 1.00 90.25 158 LEU A O 1
ATOM 1357 N N . GLY A 1 159 ? -11.133 -12.766 23.563 1.00 89.75 159 GLY A N 1
ATOM 1358 C CA . GLY A 1 159 ? -11.686 -14.078 23.923 1.00 89.75 159 GLY A CA 1
ATOM 1359 C C . GLY A 1 159 ? -12.892 -14.490 23.070 1.00 89.75 159 GLY A C 1
ATOM 1360 O O . GLY A 1 159 ? -13.089 -15.673 22.813 1.00 89.75 159 GLY A O 1
ATOM 1361 N N . GLU A 1 160 ? -13.635 -13.511 22.554 1.00 91.81 160 GLU A N 1
ATOM 1362 C CA . GLU A 1 160 ? -14.780 -13.685 21.651 1.00 91.81 160 GLU A CA 1
ATOM 1363 C C . GLU A 1 160 ? -14.392 -13.566 20.159 1.00 91.81 160 GLU A C 1
ATOM 1365 O O . GLU A 1 160 ? -15.250 -13.394 19.293 1.00 91.81 160 GLU A O 1
ATOM 1370 N N . ASN A 1 161 ? -13.096 -13.672 19.836 1.00 88.62 161 ASN A N 1
ATOM 1371 C CA . ASN A 1 161 ? -12.529 -13.553 18.485 1.00 88.62 161 ASN A CA 1
ATOM 1372 C C . ASN A 1 161 ? -12.778 -12.199 17.793 1.00 88.62 161 ASN A C 1
ATOM 1374 O O . ASN A 1 161 ? -12.792 -12.125 16.561 1.00 88.62 161 ASN A O 1
ATOM 1378 N N . LEU A 1 162 ? -12.938 -11.118 18.562 1.00 90.31 162 LEU A N 1
ATOM 1379 C CA . LEU A 1 162 ? -12.976 -9.753 18.043 1.00 90.31 162 LEU A CA 1
ATOM 1380 C C . LEU A 1 162 ? -11.668 -9.031 18.414 1.00 90.31 162 LEU A C 1
ATOM 1382 O O . LEU A 1 162 ? -11.560 -8.489 19.516 1.00 90.31 162 LEU A O 1
ATOM 1386 N N . PRO A 1 163 ? -10.650 -9.037 17.532 1.00 89.31 163 PRO A N 1
ATOM 1387 C CA . PRO A 1 163 ? -9.386 -8.370 17.809 1.00 89.31 163 PRO A CA 1
ATOM 1388 C C . PRO A 1 163 ? -9.603 -6.862 17.938 1.00 89.31 163 PRO A C 1
ATOM 1390 O O . PRO A 1 163 ? -10.398 -6.273 17.205 1.00 89.31 163 PRO A O 1
ATOM 1393 N N . VAL A 1 164 ? -8.890 -6.230 18.868 1.00 89.31 164 VAL A N 1
ATOM 1394 C CA . VAL A 1 164 ? -9.000 -4.792 19.121 1.00 89.31 164 VAL A CA 1
ATOM 1395 C C . VAL A 1 164 ? -7.627 -4.136 19.064 1.00 89.31 164 VAL A C 1
ATOM 1397 O O . VAL A 1 164 ? -6.656 -4.667 19.599 1.00 89.31 164 VAL A O 1
ATOM 1400 N N . PHE A 1 165 ? -7.558 -2.957 18.448 1.00 85.88 165 PHE A N 1
ATOM 1401 C CA . PHE A 1 165 ? -6.365 -2.120 18.403 1.00 85.88 165 PHE A CA 1
ATOM 1402 C C . PHE A 1 165 ? -6.634 -0.760 19.046 1.00 85.88 165 PHE A C 1
ATOM 1404 O O . PHE A 1 165 ? -7.604 -0.093 18.691 1.00 85.88 165 PHE A O 1
ATOM 1411 N N . PHE A 1 166 ? -5.794 -0.352 20.001 1.00 80.62 166 PHE A N 1
ATOM 1412 C CA . PHE A 1 166 ? -5.987 0.910 20.724 1.00 80.62 166 PHE A CA 1
ATOM 1413 C C . PHE A 1 166 ? -4.706 1.553 21.268 1.00 80.62 166 PHE A C 1
ATOM 1415 O O . PHE A 1 166 ? -4.764 2.621 21.860 1.00 80.62 166 PHE A O 1
ATOM 1422 N N . ASP A 1 167 ? -3.531 0.956 21.070 1.00 65.38 167 ASP A N 1
ATOM 1423 C CA . ASP A 1 167 ? -2.310 1.451 21.705 1.00 65.38 167 ASP A CA 1
ATOM 1424 C C . ASP A 1 167 ? -1.247 1.843 20.675 1.00 65.38 167 ASP A C 1
ATOM 1426 O O . ASP A 1 167 ? -0.575 1.002 20.079 1.00 65.38 167 ASP A O 1
ATOM 1430 N N . LEU A 1 168 ? -1.075 3.154 20.494 1.00 53.38 168 LEU A N 1
ATOM 1431 C CA . LEU A 1 168 ? -0.012 3.738 19.669 1.00 53.38 168 LEU A CA 1
ATOM 1432 C C . LEU A 1 168 ? 1.373 3.623 20.325 1.00 53.38 168 LEU A C 1
ATOM 1434 O O . LEU A 1 168 ? 2.380 3.865 19.662 1.00 53.38 168 LEU A O 1
ATOM 1438 N N . ASN A 1 169 ? 1.454 3.255 21.610 1.00 45.44 169 ASN A N 1
ATOM 1439 C CA . ASN A 1 169 ? 2.717 3.265 22.355 1.00 45.44 169 ASN A CA 1
ATOM 1440 C C . ASN A 1 169 ? 3.702 2.155 21.939 1.00 45.44 169 ASN A C 1
ATOM 1442 O O . ASN A 1 169 ? 4.853 2.187 22.363 1.00 45.44 169 ASN A O 1
ATOM 1446 N N . ASN A 1 170 ? 3.281 1.217 21.082 1.00 39.84 170 ASN A N 1
ATOM 1447 C CA . ASN A 1 170 ? 4.130 0.174 20.496 1.00 39.84 170 ASN A CA 1
ATOM 1448 C C . ASN A 1 170 ? 4.236 0.276 18.965 1.00 39.84 170 ASN A C 1
ATOM 1450 O O . ASN A 1 170 ? 4.625 -0.690 18.307 1.00 39.84 170 ASN A O 1
ATOM 1454 N N . ILE A 1 171 ? 3.912 1.429 18.369 1.00 47.62 171 ILE A N 1
ATOM 1455 C CA . ILE A 1 171 ? 4.245 1.658 16.962 1.00 47.62 171 ILE A CA 1
ATOM 1456 C C . ILE A 1 171 ? 5.764 1.808 16.874 1.00 47.62 171 ILE A C 1
ATOM 1458 O O . ILE A 1 171 ? 6.345 2.766 17.380 1.00 47.62 171 ILE A O 1
ATOM 1462 N N . THR A 1 172 ? 6.409 0.824 16.250 1.00 38.22 172 THR A N 1
ATOM 1463 C CA . THR A 1 172 ? 7.858 0.762 16.044 1.00 38.22 172 THR A CA 1
ATOM 1464 C C . THR A 1 172 ? 8.406 2.112 15.567 1.00 38.22 172 THR A C 1
ATOM 1466 O O . THR A 1 172 ? 7.953 2.651 14.549 1.00 38.22 172 THR A O 1
ATOM 1469 N N . LEU A 1 173 ? 9.385 2.646 16.310 1.00 34.97 173 LEU A N 1
ATOM 1470 C CA . LEU A 1 173 ? 10.121 3.872 15.991 1.00 34.97 173 LEU A CA 1
ATOM 1471 C C . LEU A 1 173 ? 10.639 3.797 14.545 1.00 34.97 173 LEU A C 1
ATOM 1473 O O . LEU A 1 173 ? 11.540 3.016 14.250 1.00 34.97 173 LEU A O 1
ATOM 1477 N N . GLY A 1 174 ? 10.051 4.588 13.644 1.00 43.09 174 GLY A N 1
ATOM 1478 C CA . GLY A 1 174 ? 10.446 4.657 12.231 1.00 43.09 174 GLY A CA 1
ATOM 1479 C C . GLY A 1 174 ? 9.289 4.667 11.229 1.00 43.09 174 GLY A C 1
ATOM 1480 O O . GLY A 1 174 ? 9.492 5.079 10.090 1.00 43.09 174 GLY A O 1
ATOM 1481 N N . SER A 1 175 ? 8.077 4.276 11.635 1.00 47.72 175 SER A N 1
ATOM 1482 C CA . SER A 1 175 ? 6.877 4.452 10.803 1.00 47.72 175 SER A CA 1
ATOM 1483 C C . SER A 1 175 ? 6.256 5.836 11.022 1.00 47.72 175 SER A C 1
ATOM 1485 O O . SER A 1 175 ? 6.272 6.379 12.129 1.00 47.72 175 SER A O 1
ATOM 1487 N N . ASN A 1 176 ? 5.744 6.447 9.953 1.00 56.12 176 ASN A N 1
ATOM 1488 C CA . ASN A 1 176 ? 5.038 7.719 10.041 1.00 56.12 176 ASN A CA 1
ATOM 1489 C C . ASN A 1 176 ? 3.698 7.453 10.745 1.00 56.12 176 ASN A C 1
ATOM 1491 O O . ASN A 1 176 ? 2.755 6.991 10.118 1.00 56.12 176 ASN A O 1
ATOM 1495 N N . ILE A 1 177 ? 3.640 7.690 12.059 1.00 54.75 177 ILE A N 1
ATOM 1496 C CA . ILE A 1 177 ? 2.524 7.321 12.955 1.00 54.75 177 ILE A CA 1
ATOM 1497 C C . ILE A 1 177 ? 1.148 7.642 12.342 1.00 54.75 177 ILE A C 1
ATOM 1499 O O . ILE A 1 177 ? 0.217 6.848 12.442 1.00 54.75 177 ILE A O 1
ATOM 1503 N N . ASN A 1 178 ? 1.046 8.771 11.635 1.00 57.31 178 ASN A N 1
ATOM 1504 C CA . ASN A 1 178 ? -0.181 9.215 10.979 1.00 57.31 178 ASN A CA 1
ATOM 1505 C C . ASN A 1 178 ? -0.649 8.311 9.826 1.00 57.31 178 ASN A C 1
ATOM 1507 O O . ASN A 1 178 ? -1.851 8.096 9.713 1.00 57.31 178 ASN A O 1
ATOM 1511 N N . SER A 1 179 ? 0.253 7.785 8.985 1.00 63.09 179 SER A N 1
ATOM 1512 C CA . SER A 1 179 ? -0.153 6.870 7.906 1.00 63.09 179 SER A CA 1
ATOM 1513 C C . SER A 1 179 ? -0.605 5.532 8.475 1.00 63.09 179 SER A C 1
ATOM 1515 O O . SER A 1 179 ? -1.602 4.988 8.023 1.00 63.09 179 SER A O 1
ATOM 1517 N N . THR A 1 180 ? 0.063 5.054 9.529 1.00 65.38 180 THR A N 1
ATOM 1518 C CA . THR A 1 180 ? -0.300 3.801 10.199 1.00 65.38 180 THR A CA 1
ATOM 1519 C C . THR A 1 180 ? -1.721 3.861 10.754 1.00 65.38 180 THR A C 1
ATOM 1521 O O . THR A 1 180 ? -2.485 2.942 10.508 1.00 65.38 180 THR A O 1
ATOM 1524 N N . ILE A 1 181 ? -2.105 4.952 11.430 1.00 68.94 181 ILE A N 1
ATOM 1525 C CA . ILE A 1 181 ? -3.469 5.135 11.964 1.00 68.94 181 ILE A CA 1
ATOM 1526 C C . ILE A 1 181 ? -4.503 5.250 10.841 1.00 68.94 181 ILE A C 1
ATOM 1528 O O . ILE A 1 181 ? -5.571 4.649 10.917 1.00 68.94 181 ILE A O 1
ATOM 1532 N N . GLU A 1 182 ? -4.208 6.030 9.799 1.00 74.12 182 GLU A N 1
ATOM 1533 C CA . GLU A 1 182 ? -5.125 6.180 8.666 1.00 74.12 182 GLU A CA 1
ATOM 1534 C C . GLU A 1 182 ? -5.385 4.839 7.976 1.00 74.12 182 GLU A C 1
ATOM 1536 O O . GLU A 1 182 ? -6.532 4.535 7.651 1.00 74.12 182 GLU A O 1
ATOM 1541 N N . ASP A 1 183 ? -4.348 4.025 7.799 1.00 73.88 183 ASP A N 1
ATOM 1542 C CA . ASP A 1 183 ? -4.473 2.697 7.205 1.00 73.88 183 ASP A CA 1
ATOM 1543 C C . ASP A 1 183 ? -5.155 1.713 8.176 1.00 73.88 183 ASP A C 1
ATOM 1545 O O . ASP A 1 183 ? -6.065 0.998 7.766 1.00 73.88 183 ASP A O 1
ATOM 1549 N N . SER A 1 184 ? -4.880 1.782 9.489 1.00 71.81 184 SER A N 1
ATOM 1550 C CA . SER A 1 184 ? -5.642 1.046 10.516 1.00 71.81 184 SER A CA 1
ATOM 1551 C C . SER A 1 184 ? -7.143 1.313 10.423 1.00 71.81 184 SER A C 1
ATOM 1553 O O . SER A 1 184 ? -7.949 0.386 10.472 1.00 71.81 184 SER A O 1
ATOM 1555 N N . ILE A 1 185 ? -7.537 2.583 10.295 1.00 79.12 185 ILE A N 1
ATOM 1556 C CA . ILE A 1 185 ? -8.943 2.984 10.202 1.00 79.12 185 ILE A CA 1
ATOM 1557 C C . ILE A 1 185 ? -9.559 2.474 8.896 1.00 79.12 185 ILE A C 1
ATOM 1559 O O . ILE A 1 185 ? -10.694 1.992 8.910 1.00 79.12 185 ILE A O 1
ATOM 1563 N N . LYS A 1 186 ? -8.828 2.529 7.776 1.00 79.94 186 LYS A N 1
ATOM 1564 C CA . LYS A 1 186 ? -9.287 1.985 6.487 1.00 79.94 186 LYS A CA 1
ATOM 1565 C C . LYS A 1 186 ? -9.459 0.471 6.508 1.00 79.94 186 LYS A C 1
ATOM 1567 O O . LYS A 1 186 ? -10.393 -0.011 5.871 1.00 79.94 186 LYS A O 1
ATOM 1572 N N . ASP A 1 187 ? -8.646 -0.254 7.262 1.00 78.69 187 ASP A N 1
ATOM 1573 C CA . ASP A 1 187 ? -8.662 -1.720 7.248 1.00 78.69 187 ASP A CA 1
ATOM 1574 C C . ASP A 1 187 ? -9.544 -2.320 8.352 1.00 78.69 187 ASP A C 1
ATOM 1576 O O . ASP A 1 187 ? -10.001 -3.459 8.249 1.00 78.69 187 ASP A O 1
ATOM 1580 N N . CYS A 1 188 ? -9.843 -1.555 9.407 1.00 86.12 188 CYS A N 1
ATOM 1581 C CA . CYS A 1 188 ? -10.651 -2.048 10.518 1.00 86.12 188 CYS A CA 1
ATOM 1582 C C . CYS A 1 188 ? -12.101 -2.362 10.102 1.00 86.12 188 CYS A C 1
ATOM 1584 O O . CYS A 1 188 ? -12.679 -1.753 9.190 1.00 86.12 188 CYS A O 1
ATOM 1586 N N . LYS A 1 189 ? -12.720 -3.289 10.842 1.00 88.31 189 LYS A N 1
ATOM 1587 C CA . LYS A 1 189 ? -14.155 -3.610 10.766 1.00 88.31 189 LYS A CA 1
ATOM 1588 C C . LYS A 1 189 ? -15.021 -2.429 11.187 1.00 88.31 189 LYS A C 1
ATOM 1590 O O . LYS A 1 189 ? -16.132 -2.246 10.693 1.00 88.31 189 LYS A O 1
ATOM 1595 N N . GLY A 1 190 ? -14.509 -1.642 12.120 1.00 90.69 190 GLY A N 1
ATOM 1596 C CA . GLY A 1 190 ? -15.119 -0.420 12.596 1.00 90.69 190 GLY A CA 1
ATOM 1597 C C . GLY A 1 190 ? -14.460 0.070 13.872 1.00 90.69 190 GLY A C 1
ATOM 1598 O O . GLY A 1 190 ? -13.422 -0.442 14.293 1.00 90.69 190 GLY A O 1
ATOM 1599 N N . ILE A 1 191 ? -15.062 1.096 14.457 1.00 92.19 191 ILE A N 1
ATOM 1600 C CA . ILE A 1 191 ? -14.429 1.923 15.476 1.00 92.19 191 ILE A CA 1
ATOM 1601 C C . ILE A 1 191 ? -15.353 2.084 16.674 1.00 92.19 191 ILE A C 1
ATOM 1603 O O . ILE A 1 191 ? -16.557 2.289 16.524 1.00 92.19 191 ILE A O 1
ATOM 1607 N N . VAL A 1 192 ? -14.771 2.010 17.865 1.00 93.44 192 VAL A N 1
ATOM 1608 C CA . VAL A 1 192 ? -15.413 2.363 19.127 1.00 93.44 192 VAL A CA 1
ATOM 1609 C C . VAL A 1 192 ? -14.781 3.657 19.626 1.00 93.44 192 VAL A C 1
ATOM 1611 O O . VAL A 1 192 ? -13.591 3.695 19.942 1.00 93.44 192 VAL A O 1
ATOM 1614 N N . PHE A 1 193 ? -15.575 4.720 19.692 1.00 93.31 193 PHE A N 1
ATOM 1615 C CA . PHE A 1 193 ? -15.161 5.993 20.265 1.00 93.31 193 PHE A CA 1
ATOM 1616 C C . PHE A 1 193 ? -15.563 6.051 21.731 1.00 93.31 193 PHE A C 1
ATOM 1618 O O . PHE A 1 193 ? -16.747 5.950 22.057 1.00 93.31 193 PHE A O 1
ATOM 1625 N N . PHE A 1 194 ? -14.588 6.259 22.610 1.00 93.56 194 PHE A N 1
ATOM 1626 C CA . PHE A 1 194 ? -14.841 6.524 24.017 1.00 93.56 194 PHE A CA 1
ATOM 1627 C C . PHE A 1 194 ? -14.837 8.037 24.263 1.00 93.56 194 PHE A C 1
ATOM 1629 O O . PHE A 1 194 ? -13.787 8.683 24.321 1.00 93.56 194 PHE A O 1
ATOM 1636 N N . ILE A 1 195 ? -16.034 8.604 24.384 1.00 93.62 195 ILE A N 1
ATOM 1637 C CA . ILE A 1 195 ? -16.291 10.039 24.429 1.00 93.62 195 ILE A CA 1
ATOM 1638 C C . ILE A 1 195 ? -16.309 10.533 25.875 1.00 93.62 195 ILE A C 1
ATOM 1640 O O . ILE A 1 195 ? -17.255 10.288 26.619 1.00 93.62 195 ILE A O 1
ATOM 1644 N N . ASN A 1 196 ? -15.292 11.307 26.241 1.00 93.00 196 ASN A N 1
ATOM 1645 C CA . ASN A 1 196 ? -15.290 12.182 27.411 1.00 93.00 196 ASN A CA 1
ATOM 1646 C C . ASN A 1 196 ? -14.975 13.628 26.980 1.00 93.00 196 ASN A C 1
ATOM 1648 O O . ASN A 1 196 ? -14.724 13.910 25.803 1.00 93.00 196 ASN A O 1
ATOM 1652 N N . GLN A 1 197 ? -14.924 14.558 27.935 1.00 91.94 197 GLN A N 1
ATOM 1653 C CA . GLN A 1 197 ? -14.614 15.961 27.642 1.00 91.94 197 GLN A CA 1
ATOM 1654 C C . GLN A 1 197 ? -13.264 16.138 26.920 1.00 91.94 197 GLN A C 1
ATOM 1656 O O . GLN A 1 197 ? -13.118 16.985 26.035 1.00 91.94 197 GLN A O 1
ATOM 1661 N N . LYS A 1 198 ? -12.254 15.339 27.285 1.00 90.25 198 LYS A N 1
ATOM 1662 C CA . LYS A 1 198 ? -10.910 15.405 26.692 1.00 90.25 198 LYS A CA 1
ATOM 1663 C C . LYS A 1 198 ? -10.886 14.871 25.261 1.00 90.25 198 LYS A C 1
ATOM 1665 O O . LYS A 1 198 ? -10.143 15.404 24.438 1.00 90.25 198 LYS A O 1
ATOM 1670 N N . PHE A 1 199 ? -11.710 13.875 24.948 1.00 90.31 199 PHE A N 1
ATOM 1671 C CA . PHE A 1 199 ? -11.918 13.380 23.592 1.00 90.31 199 PHE A CA 1
ATOM 1672 C C . PHE A 1 199 ? -12.500 14.482 22.704 1.00 90.31 199 PHE A C 1
ATOM 1674 O O . PHE A 1 199 ? -11.937 14.779 21.653 1.00 90.31 199 PHE A O 1
ATOM 1681 N N . LEU A 1 200 ? -13.569 15.151 23.152 1.00 89.25 200 LEU A N 1
ATOM 1682 C CA . LEU A 1 200 ? -14.228 16.211 22.375 1.00 89.25 200 LEU A CA 1
ATOM 1683 C C . LEU A 1 200 ? -13.304 17.398 22.067 1.00 89.25 200 LEU A C 1
ATOM 1685 O O . LEU A 1 200 ? -13.437 18.039 21.024 1.00 89.25 200 LEU A O 1
ATOM 1689 N N . ASN A 1 201 ? -12.345 17.665 22.954 1.00 89.00 201 ASN A N 1
ATOM 1690 C CA . ASN A 1 201 ? -11.346 18.720 22.791 1.00 89.00 201 ASN A CA 1
ATOM 1691 C C . ASN A 1 201 ? -10.121 18.284 21.962 1.00 89.00 201 ASN A C 1
ATOM 1693 O O . ASN A 1 201 ? -9.281 19.118 21.608 1.00 89.00 201 ASN A O 1
ATOM 1697 N N . SER A 1 202 ? -9.998 16.995 21.632 1.00 85.38 202 SER A N 1
ATOM 1698 C CA . SER A 1 202 ? -8.870 16.453 20.879 1.00 85.38 202 SER A CA 1
ATOM 1699 C C . SER A 1 202 ? -9.075 16.617 19.373 1.00 85.38 202 SER A C 1
ATOM 1701 O O . SER A 1 202 ? -9.936 15.989 18.755 1.00 85.38 202 SER A O 1
ATOM 1703 N N . LYS A 1 203 ? -8.210 17.421 18.742 1.00 85.00 203 LYS A N 1
ATOM 1704 C CA . LYS A 1 203 ? -8.164 17.547 17.272 1.00 85.00 203 LYS A CA 1
ATOM 1705 C C . LYS A 1 203 ? -7.883 16.213 16.583 1.00 85.00 203 LYS A C 1
ATOM 1707 O O . LYS A 1 203 ? -8.331 16.006 15.461 1.00 85.00 203 LYS A O 1
ATOM 1712 N N . TRP A 1 204 ? -7.118 15.343 17.239 1.00 80.94 204 TRP A N 1
ATOM 1713 C CA . TRP A 1 204 ? -6.739 14.050 16.691 1.00 80.94 204 TRP A CA 1
ATOM 1714 C C . TRP A 1 204 ? -7.931 13.090 16.678 1.00 80.94 204 TRP A C 1
ATOM 1716 O O . TRP A 1 204 ? -8.275 12.591 15.614 1.00 80.94 204 TRP A O 1
ATOM 1726 N N . CYS A 1 205 ? -8.652 12.968 17.796 1.00 83.12 205 CYS A N 1
ATOM 1727 C CA . CYS A 1 205 ? -9.868 12.155 17.884 1.00 83.12 205 CYS A CA 1
ATOM 1728 C C . CYS A 1 205 ? -10.932 12.593 16.864 1.00 83.12 205 CYS A C 1
ATOM 1730 O O . CYS A 1 205 ? -11.568 11.763 16.224 1.00 83.12 205 CYS A O 1
ATOM 1732 N N . LYS A 1 206 ? -11.065 13.908 16.637 1.00 84.44 206 LYS A N 1
ATOM 1733 C CA . LYS A 1 206 ? -11.953 14.438 15.595 1.00 84.44 206 LYS A CA 1
ATOM 1734 C C . LYS A 1 206 ? -11.535 14.008 14.183 1.00 84.44 206 LYS A C 1
ATOM 1736 O O . LYS A 1 206 ? -12.385 13.662 13.373 1.00 84.44 206 LYS A O 1
ATOM 1741 N N . LYS A 1 207 ? -10.232 14.009 13.886 1.00 85.62 207 LYS A N 1
ATOM 1742 C CA . LYS A 1 207 ? -9.718 13.548 12.588 1.00 85.62 207 LYS A CA 1
ATOM 1743 C C . LYS A 1 207 ? -10.028 12.063 12.365 1.00 85.62 207 LYS A C 1
ATOM 1745 O O . LYS A 1 207 ? -10.385 11.683 11.255 1.00 85.62 207 LYS A O 1
ATOM 1750 N N . GLU A 1 208 ? -9.893 11.236 13.398 1.00 84.12 208 GLU A N 1
ATOM 1751 C CA . GLU A 1 208 ? -10.238 9.810 13.325 1.00 84.12 208 GLU A CA 1
ATOM 1752 C C . GLU A 1 208 ? -11.732 9.587 13.094 1.00 84.12 208 GLU A C 1
ATOM 1754 O O . GLU A 1 208 ? -12.106 8.751 12.276 1.00 84.12 208 GLU A O 1
ATOM 1759 N N . GLU A 1 209 ? -12.580 10.371 13.760 1.00 88.12 209 GLU A N 1
ATOM 1760 C CA . GLU A 1 209 ? -14.026 10.371 13.541 1.00 88.12 209 GLU A CA 1
ATOM 1761 C C . GLU A 1 209 ? -14.378 10.733 12.086 1.00 88.12 209 GLU A C 1
ATOM 1763 O O . GLU A 1 209 ? -15.082 9.975 11.416 1.00 88.12 209 GLU A O 1
ATOM 1768 N N . ASP A 1 210 ? -13.811 11.818 11.548 1.00 89.06 210 ASP A N 1
ATOM 1769 C CA . ASP A 1 210 ? -14.017 12.240 10.154 1.00 89.06 210 ASP A CA 1
ATOM 1770 C C . ASP A 1 210 ? -13.551 11.165 9.146 1.00 89.06 210 ASP A C 1
ATOM 1772 O O . ASP A 1 210 ? -14.212 10.909 8.130 1.00 89.06 210 ASP A O 1
ATOM 1776 N N . LEU A 1 211 ? -12.425 10.499 9.425 1.00 87.12 211 LEU A N 1
ATOM 1777 C CA . LEU A 1 211 ? -11.917 9.386 8.618 1.00 87.12 211 LEU A CA 1
ATOM 1778 C C . LEU A 1 211 ? -12.846 8.170 8.673 1.00 87.12 211 LEU A C 1
ATOM 1780 O O . LEU A 1 211 ? -13.091 7.553 7.635 1.00 87.12 211 LEU A O 1
ATOM 1784 N N . ALA A 1 212 ? -13.378 7.835 9.849 1.00 88.56 212 ALA A N 1
ATOM 1785 C CA . ALA A 1 212 ? -14.312 6.727 10.026 1.00 88.56 212 ALA A CA 1
ATOM 1786 C C . ALA A 1 212 ? -15.578 6.931 9.184 1.00 88.56 212 ALA A C 1
ATOM 1788 O O . ALA A 1 212 ? -15.979 6.033 8.439 1.00 88.56 212 ALA A O 1
ATOM 1789 N N . TYR A 1 213 ? -16.154 8.137 9.238 1.00 88.50 213 TYR A N 1
ATOM 1790 C CA . TYR A 1 213 ? -17.306 8.518 8.420 1.00 88.50 213 TYR A CA 1
ATOM 1791 C C . TYR A 1 213 ? -16.992 8.469 6.924 1.00 88.50 213 TYR A C 1
ATOM 1793 O O . TYR A 1 213 ? -17.743 7.872 6.156 1.00 88.50 213 TYR A O 1
ATOM 1801 N N . SER A 1 214 ? -15.856 9.033 6.508 1.00 88.69 214 SER A N 1
ATOM 1802 C CA . SER A 1 214 ? -15.454 9.068 5.094 1.00 88.69 214 SER A CA 1
ATOM 1803 C C . SER A 1 214 ? -15.241 7.672 4.497 1.00 88.69 214 SER A C 1
ATOM 1805 O O . SER A 1 214 ? -15.439 7.476 3.301 1.00 88.69 214 SER A O 1
ATOM 1807 N N . ASN A 1 215 ? -14.857 6.696 5.324 1.00 85.94 215 ASN A N 1
ATOM 1808 C CA . ASN A 1 215 ? -14.649 5.305 4.920 1.00 85.94 215 ASN A CA 1
ATOM 1809 C C . ASN A 1 215 ? -15.868 4.401 5.199 1.00 85.94 215 ASN A C 1
ATOM 1811 O O . ASN A 1 215 ? -15.728 3.179 5.143 1.00 85.94 215 ASN A O 1
ATOM 1815 N N . ASN A 1 216 ? -17.044 4.971 5.509 1.00 88.81 216 ASN A N 1
ATOM 1816 C CA . ASN A 1 216 ? -18.275 4.236 5.840 1.00 88.81 216 ASN A CA 1
ATOM 1817 C C . ASN A 1 216 ? -18.058 3.128 6.887 1.00 88.81 216 ASN A C 1
ATOM 1819 O O . ASN A 1 216 ? -18.561 2.008 6.761 1.00 88.81 216 ASN A O 1
ATOM 1823 N N . LYS A 1 217 ? -17.272 3.426 7.925 1.00 89.25 217 LYS A N 1
ATOM 1824 C CA . LYS A 1 217 ? -16.976 2.462 8.985 1.00 89.25 217 LYS A CA 1
ATOM 1825 C C . LYS A 1 217 ? -18.164 2.295 9.922 1.00 89.25 217 LYS A C 1
ATOM 1827 O O . LYS A 1 217 ? -18.936 3.223 10.151 1.00 89.25 217 LYS A O 1
ATOM 1832 N N . LYS A 1 218 ? -18.299 1.095 10.493 1.00 90.31 218 LYS A N 1
ATOM 1833 C CA . LYS A 1 218 ? -19.248 0.833 11.580 1.00 90.31 218 LYS A CA 1
ATOM 1834 C C . LYS A 1 218 ? -18.737 1.542 12.831 1.00 90.31 218 LYS A C 1
ATOM 1836 O O . LYS A 1 218 ? -17.590 1.330 13.214 1.00 90.31 218 LYS A O 1
ATOM 1841 N N . ILE A 1 219 ? -19.557 2.394 13.435 1.00 91.44 219 ILE A N 1
ATOM 1842 C CA . ILE A 1 219 ? -19.154 3.237 14.565 1.00 91.44 219 ILE A CA 1
ATOM 1843 C C . ILE A 1 219 ? -19.999 2.895 15.792 1.00 91.44 219 ILE A C 1
ATOM 1845 O O . ILE A 1 219 ? -21.216 2.741 15.689 1.00 91.44 219 ILE A O 1
ATOM 1849 N N . VAL A 1 220 ? -19.349 2.803 16.950 1.00 92.56 220 VAL A N 1
ATOM 1850 C CA . VAL A 1 220 ? -19.987 2.683 18.264 1.00 92.56 220 VAL A CA 1
ATOM 1851 C C . VAL A 1 220 ? -19.489 3.809 19.154 1.00 92.56 220 VAL A C 1
ATOM 1853 O O . VAL A 1 220 ? -18.285 4.011 19.282 1.00 92.56 220 VAL A O 1
ATOM 1856 N N . TYR A 1 221 ? -20.410 4.514 19.800 1.00 94.00 221 TYR A N 1
ATOM 1857 C CA . TYR A 1 221 ? -20.075 5.543 20.776 1.00 94.00 221 TYR A CA 1
ATOM 1858 C C . TYR A 1 221 ? -20.306 5.020 22.192 1.00 94.00 221 TYR A C 1
ATOM 1860 O O . TYR A 1 221 ? -21.410 4.591 22.528 1.00 94.00 221 TYR A O 1
ATOM 1868 N N . ILE A 1 222 ? -19.272 5.076 23.025 1.00 94.19 222 ILE A N 1
ATOM 1869 C CA . ILE A 1 222 ? -19.361 4.875 24.471 1.00 94.19 222 ILE A CA 1
ATOM 1870 C C . ILE A 1 222 ? -19.133 6.243 25.102 1.00 94.19 222 ILE A C 1
ATOM 1872 O O . ILE A 1 222 ? -18.072 6.828 24.918 1.00 94.19 222 ILE A O 1
ATOM 1876 N N . ILE A 1 223 ? -20.129 6.780 25.792 1.00 94.31 223 ILE A N 1
ATOM 1877 C CA . ILE A 1 223 ? -20.158 8.169 26.250 1.00 94.31 223 ILE A CA 1
ATOM 1878 C C . ILE A 1 223 ? -20.089 8.200 27.771 1.00 94.31 223 ILE A C 1
ATOM 1880 O O . ILE A 1 223 ? -20.843 7.495 28.439 1.00 94.31 223 ILE A O 1
ATOM 1884 N N . ASP A 1 224 ? -19.213 9.040 28.314 1.00 93.69 224 ASP A N 1
ATOM 1885 C CA . ASP A 1 224 ? -19.137 9.276 29.751 1.00 93.69 224 ASP A CA 1
ATOM 1886 C C . ASP A 1 224 ? -20.463 9.859 30.263 1.00 93.69 224 ASP A C 1
ATOM 1888 O O . ASP A 1 224 ? -20.952 10.890 29.784 1.00 93.69 224 ASP A O 1
ATOM 1892 N N . GLN A 1 225 ? -21.054 9.221 31.269 1.00 91.31 225 GLN A N 1
ATOM 1893 C CA . GLN A 1 225 ? -22.286 9.687 31.891 1.00 91.31 225 GLN A CA 1
ATOM 1894 C C . GLN A 1 225 ? -22.117 11.070 32.539 1.00 91.31 225 GLN A C 1
ATOM 1896 O O . GLN A 1 225 ? -23.100 11.798 32.682 1.00 91.31 225 GLN A O 1
ATOM 1901 N N . ASN A 1 226 ? -20.885 11.442 32.897 1.00 90.81 226 ASN A N 1
ATOM 1902 C CA . ASN A 1 226 ? -20.563 12.716 33.531 1.00 90.81 226 ASN A CA 1
ATOM 1903 C C . ASN A 1 226 ? -20.383 13.863 32.521 1.00 90.81 226 ASN A C 1
ATOM 1905 O O . ASN A 1 226 ? -20.112 14.992 32.922 1.00 90.81 226 ASN A O 1
ATOM 1909 N N . LEU A 1 227 ? -20.524 13.587 31.219 1.00 91.69 227 LEU A N 1
ATOM 1910 C CA . LEU A 1 227 ? -20.439 14.594 30.167 1.00 91.69 227 LEU A CA 1
ATOM 1911 C C . LEU A 1 227 ? -21.619 15.577 30.229 1.00 91.69 227 LEU A C 1
ATOM 1913 O O . LEU A 1 227 ? -22.755 15.190 30.528 1.00 91.69 227 LEU A O 1
ATOM 1917 N N . ASP A 1 228 ? -21.369 16.839 29.882 1.00 91.44 228 ASP A N 1
ATOM 1918 C CA . ASP A 1 228 ? -22.397 17.875 29.881 1.00 91.44 228 ASP A CA 1
ATOM 1919 C C . ASP A 1 228 ? -23.574 17.504 28.967 1.00 91.44 228 ASP A C 1
ATOM 1921 O O . ASP A 1 228 ? -23.410 17.056 27.829 1.00 91.44 228 ASP A O 1
ATOM 1925 N N . LYS A 1 229 ? -24.802 17.764 29.433 1.00 87.50 229 LYS A N 1
ATOM 1926 C CA . LYS A 1 229 ? -26.035 17.405 28.708 1.00 87.50 229 LYS A CA 1
ATOM 1927 C C . LYS A 1 229 ? -26.055 17.933 27.268 1.00 87.50 229 LYS A C 1
ATOM 1929 O O . LYS A 1 229 ? -26.446 17.216 26.353 1.00 87.50 229 LYS A O 1
ATOM 1934 N N . LYS A 1 230 ? -25.586 19.168 27.063 1.00 89.25 230 LYS A N 1
ATOM 1935 C CA . LYS A 1 230 ? -25.500 19.809 25.741 1.00 89.25 230 LYS A CA 1
ATOM 1936 C C . LYS A 1 230 ? -24.541 19.078 24.795 1.00 89.25 230 LYS A C 1
ATOM 1938 O O . LYS A 1 230 ? -24.738 19.084 23.584 1.00 89.25 230 LYS A O 1
ATOM 1943 N N . GLU A 1 231 ? -23.487 18.470 25.327 1.00 88.44 231 GLU A N 1
ATOM 1944 C CA . GLU A 1 231 ? -22.541 17.697 24.527 1.00 88.44 231 GLU A CA 1
ATOM 1945 C C . GLU A 1 231 ? -23.109 16.321 24.180 1.00 88.44 231 GLU A C 1
ATOM 1947 O O . GLU A 1 231 ? -22.981 15.891 23.033 1.00 88.44 231 GLU A O 1
ATOM 1952 N N . LYS A 1 232 ? -23.817 15.680 25.121 1.00 86.38 232 LYS A N 1
ATOM 1953 C CA . LYS A 1 232 ? -24.532 14.417 24.877 1.00 86.38 232 LYS A CA 1
ATOM 1954 C C . LYS A 1 232 ? -25.617 14.541 23.810 1.00 86.38 232 LYS A C 1
ATOM 1956 O O . LYS A 1 232 ? -25.793 13.621 23.017 1.00 86.38 232 LYS A O 1
ATOM 1961 N N . GLU A 1 233 ? -26.282 15.697 23.717 1.00 87.56 233 GLU A N 1
ATOM 1962 C CA . GLU A 1 233 ? -27.317 15.958 22.704 1.00 87.56 233 GLU A CA 1
ATOM 1963 C C . GLU A 1 233 ? -26.840 15.713 21.261 1.00 87.56 233 GLU A C 1
ATOM 1965 O O . GLU A 1 233 ? -27.649 15.369 20.396 1.00 87.56 233 GLU A O 1
ATOM 1970 N N . ARG A 1 234 ? -25.527 15.805 21.002 1.00 85.50 234 ARG A N 1
ATOM 1971 C CA . ARG A 1 234 ? -24.912 15.499 19.698 1.00 85.50 234 ARG A CA 1
ATOM 1972 C C . ARG A 1 234 ? -25.093 14.040 19.270 1.00 85.50 234 ARG A C 1
ATOM 1974 O O . ARG A 1 234 ? -25.043 13.760 18.076 1.00 85.50 234 ARG A O 1
ATOM 1981 N N . PHE A 1 235 ? -25.321 13.134 20.218 1.00 86.25 235 PHE A N 1
ATOM 1982 C CA . PHE A 1 235 ? -25.408 11.692 19.995 1.00 86.25 235 PHE A CA 1
ATOM 1983 C C . PHE A 1 235 ? -26.829 11.138 20.162 1.00 86.25 235 PHE A C 1
ATOM 1985 O O . PHE A 1 235 ? -27.030 9.941 19.996 1.00 86.25 235 PHE A O 1
ATOM 1992 N N . ASN A 1 236 ? -27.837 11.979 20.427 1.00 82.19 236 ASN A N 1
ATOM 1993 C CA . ASN A 1 236 ? -29.217 11.535 20.687 1.00 82.19 236 ASN A CA 1
ATOM 1994 C C . ASN A 1 236 ? -29.828 10.685 19.558 1.00 82.19 236 ASN A C 1
ATOM 1996 O O . ASN A 1 236 ? -30.646 9.809 19.818 1.00 82.19 236 ASN A O 1
ATOM 2000 N N . ASN A 1 237 ? -29.436 10.946 18.308 1.00 80.12 237 ASN A N 1
ATOM 2001 C CA . ASN A 1 237 ? -29.924 10.218 17.132 1.00 80.12 237 ASN A CA 1
ATOM 2002 C C . ASN A 1 237 ? -28.976 9.089 16.693 1.00 80.12 237 ASN A C 1
ATOM 2004 O O . ASN A 1 237 ? -29.153 8.520 15.618 1.00 80.12 237 ASN A O 1
ATOM 2008 N N . ILE A 1 238 ? -27.949 8.798 17.490 1.00 81.62 238 ILE A N 1
ATOM 2009 C CA . ILE A 1 238 ? -26.919 7.807 17.201 1.00 81.62 238 ILE A CA 1
ATOM 2010 C C . ILE A 1 238 ? -26.974 6.743 18.295 1.00 81.62 238 ILE A C 1
ATOM 2012 O O . ILE A 1 238 ? -27.111 7.055 19.478 1.00 81.62 238 ILE A O 1
ATOM 2016 N N . LEU A 1 239 ? -26.863 5.471 17.909 1.00 78.25 239 LEU A N 1
ATOM 2017 C CA . LEU A 1 239 ? -26.761 4.387 18.879 1.00 78.25 239 LEU A CA 1
ATOM 2018 C C . LEU A 1 239 ? -25.485 4.573 19.712 1.00 78.25 239 LEU A C 1
ATOM 2020 O O . LEU A 1 239 ? -24.375 4.538 19.178 1.00 78.25 239 LEU A O 1
ATOM 2024 N N . HIS A 1 240 ? -25.657 4.759 21.016 1.00 86.06 240 HIS A N 1
ATOM 2025 C CA . HIS A 1 240 ? -24.563 4.941 21.956 1.00 86.06 240 HIS A CA 1
ATOM 2026 C C . HIS A 1 240 ? -24.833 4.202 23.268 1.00 86.06 240 HIS A C 1
ATOM 2028 O O . HIS A 1 240 ? -25.955 3.780 23.553 1.00 86.06 240 HIS A O 1
ATOM 2034 N N . ILE A 1 241 ? -23.775 4.034 24.054 1.00 89.81 241 ILE A N 1
ATOM 2035 C CA . ILE A 1 241 ? -23.794 3.418 25.378 1.00 89.81 241 ILE A CA 1
ATOM 2036 C C . ILE A 1 241 ? -23.316 4.483 26.360 1.00 89.81 241 ILE A C 1
ATOM 2038 O O . ILE A 1 241 ? -22.196 4.964 26.223 1.00 89.81 241 ILE A O 1
ATOM 2042 N N . GLU A 1 242 ? -24.138 4.865 27.334 1.00 90.62 242 GLU A N 1
ATOM 2043 C CA . GLU A 1 242 ? -23.673 5.714 28.436 1.00 90.62 242 GLU A CA 1
ATOM 2044 C C . GLU A 1 242 ? -22.988 4.861 29.513 1.00 90.62 242 GLU A C 1
ATOM 2046 O O . GLU A 1 242 ? -23.467 3.771 29.832 1.00 90.62 242 GLU A O 1
ATOM 2051 N N . GLN A 1 243 ? -21.869 5.345 30.057 1.00 90.81 243 GLN A N 1
ATOM 2052 C CA . GLN A 1 243 ? -21.082 4.643 31.071 1.00 90.81 243 GLN A CA 1
ATOM 2053 C C . GLN A 1 243 ? -20.390 5.605 32.044 1.00 90.81 243 GLN A C 1
ATOM 2055 O O . GLN A 1 243 ? -19.959 6.678 31.639 1.00 90.81 243 GLN A O 1
ATOM 2060 N N . ASP A 1 244 ? -20.188 5.202 33.301 1.00 90.69 244 ASP A N 1
ATOM 2061 C CA . ASP A 1 244 ? -19.266 5.910 34.198 1.00 90.69 244 ASP A CA 1
ATOM 2062 C C . ASP A 1 244 ? -17.805 5.592 33.879 1.00 90.69 244 ASP A C 1
ATOM 2064 O O . ASP A 1 244 ? -17.331 4.480 34.115 1.00 90.69 244 ASP A O 1
ATOM 2068 N N . PHE A 1 245 ? -17.044 6.574 33.398 1.00 90.19 245 PHE A N 1
ATOM 2069 C CA . PHE A 1 245 ? -15.621 6.350 33.128 1.00 90.19 245 PHE A CA 1
ATOM 2070 C C . PHE A 1 245 ? -14.774 6.272 34.408 1.00 90.19 245 PHE A C 1
ATOM 2072 O O . PHE A 1 245 ? -13.622 5.846 34.350 1.00 90.19 245 PHE A O 1
ATOM 2079 N N . ASN A 1 246 ? -15.332 6.613 35.574 1.00 86.75 246 ASN A N 1
ATOM 2080 C CA . ASN A 1 246 ? -14.687 6.359 36.864 1.00 86.75 246 ASN A CA 1
ATOM 2081 C C . ASN A 1 246 ? -14.965 4.942 37.393 1.00 86.75 246 ASN A C 1
ATOM 2083 O O . ASN A 1 246 ? -14.286 4.486 38.314 1.00 86.75 246 ASN A O 1
ATOM 2087 N N . SER A 1 247 ? -15.964 4.247 36.837 1.00 88.94 247 SER A N 1
ATOM 2088 C CA . SER A 1 247 ? -16.377 2.907 37.254 1.00 88.94 247 SER A CA 1
ATOM 2089 C C . SER A 1 247 ? -16.936 2.124 36.062 1.00 88.94 247 SER A C 1
ATOM 2091 O O . SER A 1 247 ? -18.144 2.034 35.853 1.00 88.94 247 SER A O 1
ATOM 2093 N N . PHE A 1 248 ? -16.035 1.561 35.255 1.00 88.75 248 PHE A N 1
ATOM 2094 C CA . PHE A 1 248 ? -16.404 0.800 34.066 1.00 88.75 248 PHE A CA 1
ATOM 2095 C C . PHE A 1 248 ? -17.136 -0.503 34.429 1.00 88.75 248 PHE A C 1
ATOM 2097 O O . PHE A 1 248 ? -16.577 -1.386 35.075 1.00 88.75 248 PHE A O 1
ATOM 2104 N N . ASP A 1 249 ? -18.348 -0.681 33.906 1.00 93.06 249 ASP A N 1
ATOM 2105 C CA . ASP A 1 249 ? -18.945 -2.003 33.689 1.00 93.06 249 ASP A CA 1
ATOM 2106 C C . ASP A 1 249 ? -18.398 -2.585 32.374 1.00 93.06 249 ASP A C 1
ATOM 2108 O O . ASP A 1 249 ? -18.946 -2.370 31.284 1.00 93.06 249 ASP A O 1
ATOM 2112 N N . HIS A 1 250 ? -17.260 -3.284 32.462 1.00 94.00 250 HIS A N 1
ATOM 2113 C CA . HIS A 1 250 ? -16.593 -3.858 31.289 1.00 94.00 250 HIS A CA 1
ATOM 2114 C C . HIS A 1 250 ? -17.469 -4.894 30.579 1.00 94.00 250 HIS A C 1
ATOM 2116 O O . HIS A 1 250 ? -17.458 -4.950 29.352 1.00 94.00 250 HIS A O 1
ATOM 2122 N N . LEU A 1 251 ? -18.246 -5.694 31.318 1.00 93.25 251 LEU A N 1
ATOM 2123 C CA . LEU A 1 251 ? -19.061 -6.767 30.741 1.00 93.25 251 LEU A CA 1
ATOM 2124 C C . LEU A 1 251 ? -20.223 -6.209 29.917 1.00 93.25 251 LEU A C 1
ATOM 2126 O O . LEU A 1 251 ? -20.489 -6.710 28.821 1.00 93.25 251 LEU A O 1
ATOM 2130 N N . LEU A 1 252 ? -20.889 -5.158 30.404 1.00 92.81 252 LEU A N 1
ATOM 2131 C CA . LEU A 1 252 ? -21.936 -4.473 29.649 1.00 92.81 252 LEU A CA 1
ATOM 2132 C C . LEU A 1 252 ? -21.389 -3.896 28.339 1.00 92.81 252 LEU A C 1
ATOM 2134 O O . LEU A 1 252 ? -21.989 -4.102 27.281 1.00 92.81 252 LEU A O 1
ATOM 2138 N N . ILE A 1 253 ? -20.241 -3.214 28.402 1.00 92.75 253 ILE A N 1
ATOM 2139 C CA . ILE A 1 253 ? -19.583 -2.636 27.224 1.00 92.75 253 ILE A CA 1
ATOM 2140 C C . ILE A 1 253 ? -19.243 -3.726 26.212 1.00 92.75 253 ILE A C 1
ATOM 2142 O O . 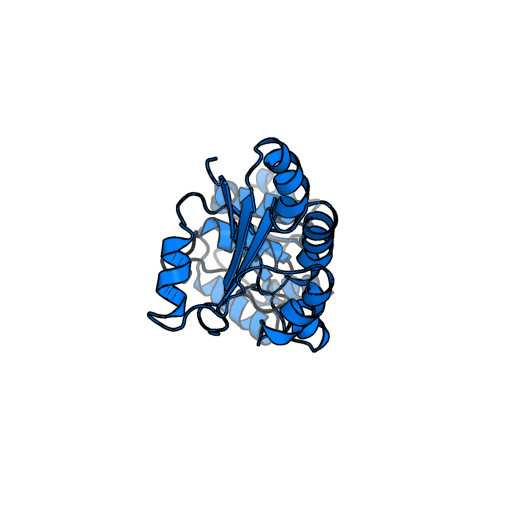ILE A 1 253 ? -19.620 -3.616 25.047 1.00 92.75 253 ILE A O 1
ATOM 2146 N N . VAL A 1 254 ? -18.570 -4.790 26.654 1.00 94.00 254 VAL A N 1
ATOM 2147 C CA . VAL A 1 254 ? -18.177 -5.922 25.806 1.00 94.00 254 VAL A CA 1
ATOM 2148 C C . VAL A 1 254 ? -19.400 -6.514 25.118 1.00 94.00 254 VAL A C 1
ATOM 2150 O O . VAL A 1 254 ? -19.418 -6.629 23.894 1.00 94.00 254 VAL A O 1
ATOM 2153 N N . LYS A 1 255 ? -20.456 -6.822 25.880 1.00 93.44 255 LYS A N 1
ATOM 2154 C CA . LYS A 1 255 ? -21.694 -7.386 25.336 1.00 93.44 255 LYS A CA 1
ATOM 2155 C C . LYS A 1 255 ? -22.287 -6.490 24.252 1.00 93.44 255 LYS A C 1
ATOM 2157 O O . LYS A 1 255 ? -22.673 -6.982 23.197 1.00 93.44 255 LYS A O 1
ATOM 2162 N N . LYS A 1 256 ? -22.336 -5.179 24.489 1.00 91.75 256 LYS A N 1
ATOM 2163 C CA . LYS A 1 256 ? -22.890 -4.213 23.534 1.00 91.75 256 LYS A CA 1
ATOM 2164 C C . LYS A 1 256 ? -22.029 -4.059 22.282 1.00 91.75 256 LYS A C 1
ATOM 2166 O O . LYS A 1 256 ? -22.573 -4.004 21.182 1.00 91.75 256 LYS A O 1
ATOM 2171 N N . ILE A 1 257 ? -20.704 -4.036 22.428 1.00 92.88 257 ILE A N 1
ATOM 2172 C CA . ILE A 1 257 ? -19.775 -4.042 21.290 1.00 92.88 257 ILE A CA 1
ATOM 2173 C C . ILE A 1 257 ? -20.008 -5.303 20.449 1.00 92.88 257 ILE A C 1
ATOM 2175 O O . ILE A 1 257 ? -20.152 -5.196 19.235 1.00 92.88 257 ILE A O 1
ATOM 2179 N N . LEU A 1 258 ? -20.116 -6.481 21.068 1.00 92.06 258 LEU A N 1
ATOM 2180 C CA . LEU A 1 258 ? -20.357 -7.738 20.353 1.00 92.06 258 LEU A CA 1
ATOM 2181 C C . LEU A 1 258 ? -21.726 -7.769 19.666 1.00 92.06 258 LEU A C 1
ATOM 2183 O O . LEU A 1 258 ? -21.793 -8.153 18.504 1.00 92.06 258 LEU A O 1
ATOM 2187 N N . GLU A 1 259 ? -22.797 -7.325 20.334 1.00 90.81 259 GLU A N 1
ATOM 2188 C CA . GLU A 1 259 ? -24.137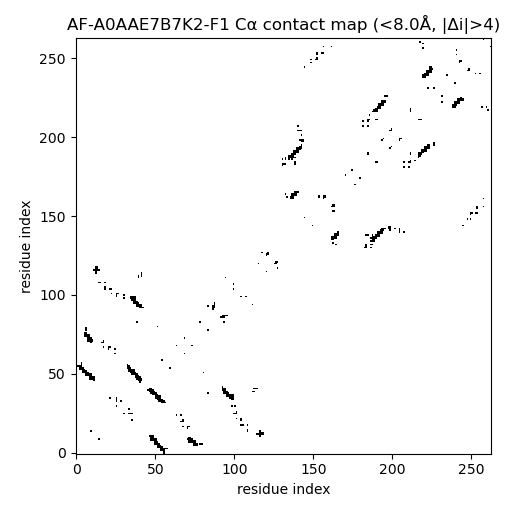 -7.199 19.733 1.00 90.81 259 GLU A CA 1
ATOM 2189 C C . GLU A 1 259 ? -24.093 -6.369 18.447 1.00 90.81 259 GLU A C 1
ATOM 2191 O O . GLU A 1 259 ? -24.744 -6.707 17.464 1.00 90.81 259 GLU A O 1
ATOM 2196 N N . ILE A 1 260 ? -23.299 -5.297 18.443 1.00 87.94 260 ILE A N 1
ATOM 2197 C CA . ILE A 1 260 ? -23.151 -4.445 17.274 1.00 87.94 260 ILE A CA 1
ATOM 2198 C C . ILE A 1 260 ? -22.257 -5.127 16.244 1.00 87.94 260 ILE A C 1
ATOM 2200 O O . ILE A 1 260 ? -22.681 -5.273 15.110 1.00 87.94 260 ILE A O 1
ATOM 2204 N N . PHE A 1 261 ? -21.040 -5.554 16.577 1.00 88.50 261 PHE A N 1
ATOM 2205 C CA . PHE A 1 261 ? -20.067 -6.029 15.586 1.00 88.50 261 PHE A CA 1
ATOM 2206 C C . PHE A 1 261 ? -20.299 -7.456 15.074 1.00 88.50 261 PHE A C 1
ATOM 2208 O O . PHE A 1 261 ? -19.819 -7.760 13.982 1.00 88.50 261 PHE A O 1
ATOM 2215 N N . ASN A 1 262 ? -21.015 -8.314 15.800 1.00 83.62 262 ASN A N 1
ATOM 2216 C CA . ASN A 1 262 ? -21.336 -9.679 15.362 1.00 83.62 262 ASN A CA 1
ATOM 2217 C C . ASN A 1 262 ? -22.712 -9.803 14.685 1.00 83.62 262 ASN A C 1
ATOM 2219 O O . ASN A 1 262 ? -23.011 -10.872 14.156 1.00 83.62 262 ASN A O 1
ATOM 2223 N N . ALA A 1 263 ? -23.514 -8.731 14.678 1.00 59.06 263 ALA A N 1
ATOM 2224 C CA . ALA A 1 263 ? -24.699 -8.585 13.828 1.00 59.06 263 ALA A CA 1
ATOM 2225 C C . ALA A 1 263 ? -24.323 -8.105 12.419 1.00 59.06 263 ALA A C 1
ATOM 2227 O O . ALA A 1 263 ? -24.905 -8.652 11.459 1.00 59.06 263 ALA A O 1
#